Protein AF-A0A5M8PDL3-F1 (afdb_monomer_lite)

Structure (mmCIF, N/CA/C/O backbone):
data_AF-A0A5M8PDL3-F1
#
_entry.id   AF-A0A5M8PDL3-F1
#
loop_
_atom_site.group_PDB
_atom_site.id
_atom_site.type_symbol
_atom_site.label_atom_id
_atom_site.label_alt_id
_atom_site.label_comp_id
_atom_site.label_asym_id
_atom_site.label_entity_id
_atom_site.label_seq_id
_atom_site.pdbx_PDB_ins_code
_atom_site.Cartn_x
_atom_site.Cartn_y
_atom_site.Cartn_z
_atom_site.occupancy
_atom_site.B_iso_or_equiv
_atom_site.auth_seq_id
_atom_site.auth_comp_id
_atom_site.auth_asym_id
_atom_site.auth_atom_id
_atom_site.pdbx_PDB_model_num
ATOM 1 N N . MET A 1 1 ? 11.883 6.873 -32.874 1.00 55.31 1 MET A N 1
ATOM 2 C CA . MET A 1 1 ? 12.935 6.692 -33.902 1.00 55.31 1 MET A CA 1
ATOM 3 C C . MET A 1 1 ? 13.431 5.251 -33.953 1.00 55.31 1 MET A C 1
ATOM 5 O O . MET A 1 1 ? 13.206 4.628 -34.975 1.00 55.31 1 MET A O 1
ATOM 9 N N . ALA A 1 2 ? 13.995 4.681 -32.879 1.00 64.31 2 ALA A N 1
ATOM 10 C CA . ALA A 1 2 ? 14.578 3.326 -32.895 1.00 64.31 2 ALA A CA 1
ATOM 11 C C . ALA A 1 2 ? 13.644 2.185 -33.379 1.00 64.31 2 ALA A C 1
ATOM 13 O O . ALA A 1 2 ? 14.073 1.363 -34.175 1.00 64.31 2 ALA A O 1
ATOM 14 N N . ARG A 1 3 ? 12.354 2.157 -33.001 1.00 65.44 3 ARG A N 1
ATOM 15 C CA . ARG A 1 3 ? 11.393 1.158 -33.535 1.00 65.44 3 ARG A CA 1
ATOM 16 C C . ARG A 1 3 ? 11.019 1.348 -35.020 1.00 65.44 3 ARG A C 1
ATOM 18 O O . ARG A 1 3 ? 10.356 0.495 -35.589 1.00 65.44 3 ARG A O 1
ATOM 25 N N . LYS A 1 4 ? 11.426 2.455 -35.661 1.00 75.12 4 LYS A N 1
ATOM 26 C CA . LYS A 1 4 ? 11.213 2.706 -37.103 1.00 75.12 4 LYS A CA 1
ATOM 27 C C . LYS A 1 4 ? 12.400 2.257 -37.970 1.00 75.12 4 LYS A C 1
ATOM 29 O O . LYS A 1 4 ? 12.340 2.402 -39.185 1.00 75.12 4 LYS A O 1
ATOM 34 N N . THR A 1 5 ? 13.481 1.748 -37.373 1.00 79.75 5 THR A N 1
ATOM 35 C CA . THR A 1 5 ? 14.683 1.299 -38.093 1.00 79.75 5 THR A CA 1
ATOM 36 C C . THR A 1 5 ? 14.789 -0.221 -38.082 1.00 79.75 5 THR A C 1
ATOM 38 O O . THR A 1 5 ? 15.003 -0.809 -37.028 1.00 79.75 5 THR A O 1
ATOM 41 N N . SER A 1 6 ? 14.708 -0.849 -39.256 1.00 84.81 6 SER A N 1
ATOM 42 C CA . SER A 1 6 ? 14.724 -2.312 -39.431 1.00 84.81 6 SER A CA 1
ATOM 43 C C . SER A 1 6 ? 16.052 -2.997 -39.079 1.00 84.81 6 SER A C 1
ATOM 45 O O . SER A 1 6 ? 16.075 -4.201 -38.842 1.00 84.81 6 SER A O 1
ATOM 47 N N . TRP A 1 7 ? 17.161 -2.254 -39.038 1.00 89.44 7 TRP A N 1
ATOM 48 C CA . TRP A 1 7 ? 18.493 -2.796 -38.744 1.00 89.44 7 TRP A CA 1
ATOM 49 C C . TRP A 1 7 ? 18.763 -2.992 -37.244 1.00 89.44 7 TRP A C 1
ATOM 51 O O . TRP A 1 7 ? 19.654 -3.759 -36.877 1.00 89.44 7 TRP A O 1
ATOM 61 N N . ARG A 1 8 ? 18.018 -2.308 -36.364 1.00 83.00 8 ARG A N 1
ATOM 62 C CA . ARG A 1 8 ? 18.202 -2.388 -34.910 1.00 83.00 8 ARG A CA 1
ATOM 63 C C . ARG A 1 8 ? 17.211 -3.387 -34.323 1.00 83.00 8 ARG A C 1
ATOM 65 O O . ARG A 1 8 ? 16.021 -3.101 -34.249 1.00 83.00 8 ARG A O 1
ATOM 72 N N . LYS A 1 9 ? 17.721 -4.535 -33.877 1.00 83.00 9 LYS A N 1
ATOM 73 C CA . LYS A 1 9 ? 16.944 -5.524 -33.117 1.00 83.00 9 LYS A CA 1
ATOM 74 C C . LYS A 1 9 ? 16.519 -4.961 -31.756 1.00 83.00 9 LYS A C 1
ATOM 76 O O . LYS A 1 9 ? 17.141 -4.025 -31.241 1.00 83.00 9 LYS A O 1
ATOM 81 N N . ASP A 1 10 ? 15.485 -5.556 -31.173 1.00 82.19 10 ASP A N 1
ATOM 82 C CA . ASP A 1 10 ? 15.132 -5.303 -29.780 1.00 82.19 10 ASP A CA 1
ATOM 83 C C . ASP A 1 10 ? 16.253 -5.736 -28.826 1.00 82.19 10 ASP A C 1
ATOM 85 O O . ASP A 1 10 ? 17.070 -6.608 -29.127 1.00 82.19 10 ASP A O 1
ATOM 89 N N . ILE A 1 11 ? 16.286 -5.072 -27.675 1.00 85.44 11 ILE A N 1
ATOM 90 C CA . ILE A 1 11 ? 17.223 -5.307 -26.576 1.00 85.44 11 ILE A CA 1
ATOM 91 C C . ILE A 1 11 ? 16.428 -5.642 -25.314 1.00 85.44 11 ILE A C 1
ATOM 93 O O . ILE A 1 11 ? 15.244 -5.315 -25.226 1.00 85.44 11 ILE A O 1
ATOM 97 N N . SER A 1 12 ? 17.079 -6.265 -24.332 1.00 87.75 12 SER A N 1
ATOM 98 C CA . SER A 1 12 ? 16.491 -6.494 -23.010 1.00 87.75 12 SER A CA 1
ATOM 99 C C . SER A 1 12 ? 16.049 -5.185 -22.350 1.00 87.75 12 SER A C 1
ATOM 101 O O . SER A 1 12 ? 16.676 -4.139 -22.543 1.00 87.75 12 SER A O 1
ATOM 103 N N . SER A 1 13 ? 15.011 -5.258 -21.519 1.00 89.38 13 SER A N 1
ATOM 104 C CA . SER A 1 13 ? 14.600 -4.149 -20.663 1.00 89.38 13 SER A CA 1
ATOM 105 C C . SER A 1 13 ? 15.694 -3.778 -19.659 1.00 89.38 13 SER A C 1
ATOM 107 O O . SER A 1 13 ? 16.427 -4.631 -19.154 1.00 89.38 13 SER A O 1
ATOM 109 N N . ILE A 1 14 ? 15.770 -2.492 -19.328 1.00 90.75 14 ILE A N 1
ATOM 110 C CA . ILE A 1 14 ? 16.477 -2.001 -18.150 1.00 90.75 14 ILE A CA 1
ATOM 111 C C . ILE A 1 14 ? 15.585 -2.295 -16.946 1.00 90.75 14 ILE A C 1
ATOM 113 O O . ILE A 1 14 ? 14.454 -1.817 -16.879 1.00 90.75 14 ILE A O 1
ATOM 117 N N . ASN A 1 15 ? 16.096 -3.071 -15.995 1.00 92.00 15 ASN A N 1
ATOM 118 C CA . ASN A 1 15 ? 15.418 -3.348 -14.734 1.00 92.00 15 ASN A CA 1
ATOM 119 C C . ASN A 1 15 ? 16.070 -2.480 -13.653 1.00 92.00 15 ASN A C 1
ATOM 121 O O . ASN A 1 15 ? 17.256 -2.646 -13.368 1.00 92.00 15 ASN A O 1
ATOM 125 N N . TYR A 1 16 ? 15.317 -1.538 -13.087 1.00 92.44 16 TYR A N 1
ATOM 126 C CA . TYR A 1 16 ? 15.784 -0.632 -12.041 1.00 92.44 16 TYR A CA 1
ATOM 127 C C . TYR A 1 16 ? 15.093 -0.983 -10.724 1.00 92.44 16 TYR A C 1
ATOM 129 O O . TYR A 1 16 ? 13.869 -0.907 -10.633 1.00 92.44 16 TYR A O 1
ATOM 137 N N . LEU A 1 17 ? 15.876 -1.366 -9.714 1.00 92.69 17 LEU A N 1
ATOM 138 C CA . LEU A 1 17 ? 15.381 -1.650 -8.369 1.00 92.69 17 LEU A CA 1
ATOM 139 C C . LEU A 1 17 ? 15.591 -0.424 -7.477 1.00 92.69 17 LEU A C 1
ATOM 141 O O . LEU A 1 17 ? 16.709 -0.139 -7.050 1.00 92.69 17 LEU A O 1
ATOM 145 N N . GLU A 1 18 ? 14.508 0.287 -7.188 1.00 91.44 18 GLU A N 1
ATOM 146 C CA . GLU A 1 18 ? 14.476 1.379 -6.223 1.00 91.44 18 GLU A CA 1
ATOM 147 C C . GLU A 1 18 ? 14.248 0.800 -4.820 1.00 91.44 18 GLU A C 1
ATOM 149 O O . GLU A 1 18 ? 13.228 0.171 -4.537 1.00 91.44 18 GLU A O 1
ATOM 154 N N . TH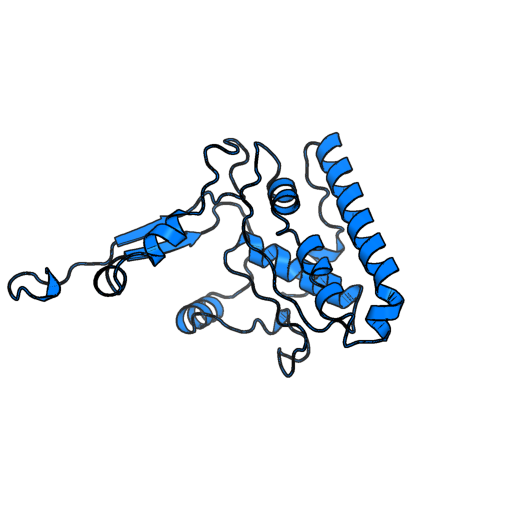R A 1 19 ? 15.225 0.981 -3.935 1.00 89.88 19 THR A N 1
ATOM 155 C CA . THR A 1 19 ? 15.181 0.510 -2.546 1.00 89.88 19 THR A CA 1
ATOM 156 C C . THR A 1 19 ? 15.874 1.507 -1.621 1.00 89.88 19 THR A C 1
ATOM 158 O O . THR A 1 19 ? 16.474 2.473 -2.084 1.00 89.88 19 THR A O 1
ATOM 161 N N . SER A 1 20 ? 15.806 1.296 -0.302 1.00 86.75 20 SER A N 1
ATOM 162 C CA . SER A 1 20 ? 15.965 2.378 0.685 1.00 86.75 20 SER A CA 1
ATOM 163 C C . SER A 1 20 ? 14.957 3.498 0.406 1.00 86.75 20 SER A C 1
ATOM 165 O O . SER A 1 20 ? 15.323 4.647 0.168 1.00 86.75 20 SER A O 1
ATOM 167 N N . THR A 1 21 ? 13.674 3.135 0.379 1.00 86.06 21 THR A N 1
ATOM 168 C CA . THR A 1 21 ? 12.564 4.061 0.120 1.00 86.06 21 THR A CA 1
ATOM 169 C C . THR A 1 21 ? 12.540 5.207 1.139 1.00 86.06 21 THR A C 1
ATOM 171 O O . THR A 1 21 ? 13.185 5.143 2.186 1.00 86.06 21 THR A O 1
ATOM 174 N N . TRP A 1 22 ? 11.797 6.278 0.849 1.00 82.56 22 TRP A N 1
ATOM 175 C CA . TRP A 1 22 ? 11.756 7.505 1.663 1.00 82.56 22 TRP A CA 1
ATOM 176 C C . TRP A 1 22 ? 11.426 7.275 3.156 1.00 82.56 22 TRP A C 1
ATOM 178 O O . TRP A 1 22 ? 11.896 8.011 4.020 1.00 82.56 22 TRP A O 1
ATOM 188 N N . THR A 1 23 ? 10.685 6.215 3.483 1.00 76.25 23 THR A N 1
ATOM 189 C CA . THR A 1 23 ? 10.373 5.783 4.857 1.00 76.25 23 THR A CA 1
ATOM 190 C C . THR A 1 23 ? 11.524 5.063 5.577 1.00 76.25 23 THR A C 1
ATOM 192 O O . THR A 1 23 ? 11.442 4.884 6.789 1.00 76.25 23 THR A O 1
ATOM 195 N N . GLN A 1 24 ? 12.585 4.651 4.872 1.00 79.25 24 GLN A N 1
ATOM 196 C CA . GLN A 1 24 ? 13.680 3.780 5.342 1.00 79.25 24 GLN A CA 1
ATOM 197 C C . GLN A 1 24 ? 15.065 4.446 5.223 1.00 79.25 24 GLN A C 1
ATOM 199 O O . GLN A 1 24 ? 16.040 3.862 4.726 1.00 79.25 24 GLN A O 1
ATOM 204 N N . GLN A 1 25 ? 15.126 5.710 5.647 1.00 81.25 25 GLN A N 1
ATOM 205 C CA . GLN A 1 25 ? 16.309 6.574 5.599 1.00 81.25 25 GLN A CA 1
ATOM 206 C C . GLN A 1 25 ? 16.753 7.003 7.010 1.00 81.25 25 GLN A C 1
ATOM 208 O O . GLN A 1 25 ? 17.102 8.163 7.233 1.00 81.25 25 GLN A O 1
ATOM 213 N N . GLU A 1 26 ? 16.745 6.069 7.972 1.00 72.44 26 GLU A N 1
ATOM 214 C CA . GLU A 1 26 ? 16.942 6.362 9.404 1.00 72.44 26 GLU A CA 1
ATOM 215 C C . GLU A 1 26 ? 18.291 7.035 9.725 1.00 72.44 26 GLU A C 1
ATOM 217 O O . GLU A 1 26 ? 18.383 7.791 10.687 1.00 72.44 26 GLU A O 1
ATOM 222 N N . TYR A 1 27 ? 19.328 6.782 8.919 1.00 79.00 27 TYR A N 1
ATOM 223 C CA . TYR A 1 27 ? 20.677 7.340 9.099 1.00 79.00 27 TYR A CA 1
ATOM 224 C C . TYR A 1 27 ? 20.961 8.588 8.251 1.00 79.00 27 TYR A C 1
ATOM 226 O O . TYR A 1 27 ? 21.922 9.302 8.526 1.00 79.00 27 TYR A O 1
ATOM 234 N N . ASN A 1 28 ? 20.144 8.848 7.226 1.00 80.38 28 ASN A N 1
ATOM 235 C CA . ASN A 1 28 ? 20.448 9.820 6.171 1.00 80.38 28 ASN A CA 1
ATOM 236 C C . ASN A 1 28 ? 19.509 11.038 6.178 1.00 80.38 28 ASN A C 1
ATOM 238 O O . ASN A 1 28 ? 19.897 12.122 5.742 1.00 80.38 28 ASN A O 1
ATOM 242 N N . GLY A 1 29 ? 18.281 10.873 6.680 1.00 76.56 29 GLY A N 1
ATOM 243 C CA . GLY A 1 29 ? 17.295 11.947 6.778 1.00 76.56 29 GLY A CA 1
ATOM 244 C C . GLY A 1 29 ? 16.812 12.489 5.426 1.00 76.56 29 GLY A C 1
ATOM 245 O O . GLY A 1 29 ? 16.834 11.801 4.403 1.00 76.56 29 GLY A O 1
ATOM 246 N N . PHE A 1 30 ? 16.347 13.741 5.444 1.00 79.69 30 PHE A N 1
ATOM 247 C CA . PHE A 1 30 ? 15.566 14.367 4.367 1.00 79.69 30 PHE A CA 1
ATOM 248 C C . PHE A 1 30 ? 16.266 14.418 3.000 1.00 79.69 30 PHE A C 1
ATOM 250 O O . PHE A 1 30 ? 15.622 14.267 1.968 1.00 79.69 30 PHE A O 1
ATOM 257 N N . SER A 1 31 ? 17.595 14.553 2.961 1.00 81.44 31 SER A N 1
ATOM 258 C CA . SER A 1 31 ? 18.357 14.639 1.702 1.00 81.44 31 SER A CA 1
ATOM 259 C C . SER A 1 31 ? 18.263 13.383 0.822 1.00 81.44 31 SER A C 1
ATOM 261 O O . SER A 1 31 ? 18.588 13.445 -0.360 1.00 81.44 31 SER A O 1
ATOM 263 N N . HIS A 1 32 ? 17.818 12.256 1.387 1.00 82.50 32 HIS A N 1
ATOM 264 C CA . HIS A 1 32 ? 17.634 10.978 0.695 1.00 82.50 32 HIS A CA 1
ATOM 265 C C . HIS A 1 32 ? 16.145 10.608 0.520 1.00 82.50 32 HIS A C 1
ATOM 267 O O . HIS A 1 32 ? 15.820 9.465 0.200 1.00 82.50 32 HIS A O 1
ATOM 273 N N . GLN A 1 33 ? 15.226 11.552 0.751 1.00 81.25 33 GLN A N 1
ATOM 274 C CA . GLN A 1 33 ? 13.776 11.334 0.735 1.00 81.25 33 GLN A CA 1
ATOM 275 C C . GLN A 1 33 ? 13.163 12.014 -0.494 1.00 81.25 33 GLN A C 1
ATOM 277 O O . GLN A 1 33 ? 12.723 13.158 -0.448 1.00 81.25 33 GLN A O 1
ATOM 282 N N . ASN A 1 34 ? 13.166 11.307 -1.628 1.00 84.06 34 ASN A N 1
ATOM 283 C CA . ASN A 1 34 ? 12.579 11.804 -2.871 1.00 84.06 34 ASN A CA 1
ATOM 284 C C . ASN A 1 34 ? 12.004 10.661 -3.740 1.00 84.06 34 ASN A C 1
ATOM 286 O O . ASN A 1 34 ? 12.735 10.096 -4.551 1.00 84.06 34 ASN A O 1
ATOM 290 N N . PRO A 1 35 ? 10.702 10.336 -3.623 1.00 82.75 35 PRO A N 1
ATOM 291 C CA . PRO A 1 35 ? 10.046 9.306 -4.435 1.00 82.75 35 PRO A CA 1
ATOM 292 C C . PRO A 1 35 ? 9.628 9.783 -5.845 1.00 82.75 35 PRO A C 1
ATOM 294 O O . PRO A 1 35 ? 8.927 9.065 -6.560 1.00 82.75 35 PRO A O 1
ATOM 297 N N . SER A 1 36 ? 10.023 10.990 -6.282 1.00 85.81 36 SER A N 1
ATOM 298 C CA . SER A 1 36 ? 9.588 11.558 -7.574 1.00 85.81 36 SER A CA 1
ATOM 299 C C . SER A 1 36 ? 10.097 10.805 -8.811 1.00 85.81 36 SER A C 1
ATOM 301 O O . SER A 1 36 ? 9.589 11.041 -9.909 1.00 85.81 36 SER A O 1
ATOM 303 N N . PHE A 1 37 ? 11.040 9.865 -8.664 1.00 87.75 37 PHE A N 1
ATOM 304 C CA . PHE A 1 37 ? 11.520 9.042 -9.778 1.00 87.75 37 PHE A CA 1
ATOM 305 C C . PHE A 1 37 ? 10.394 8.226 -10.431 1.00 87.75 37 PHE A C 1
ATOM 307 O O . PHE A 1 37 ? 10.346 8.125 -11.658 1.00 87.75 37 PHE A O 1
ATOM 314 N N . ILE A 1 38 ? 9.412 7.770 -9.644 1.00 86.94 38 ILE A N 1
ATOM 315 C CA . ILE A 1 38 ? 8.178 7.150 -10.150 1.00 86.94 38 ILE A CA 1
ATOM 316 C C . ILE A 1 38 ? 7.460 8.105 -11.119 1.00 86.94 38 ILE A C 1
ATOM 318 O O . ILE A 1 38 ? 7.115 7.723 -12.235 1.00 86.94 38 ILE A O 1
ATOM 322 N N . GLY A 1 39 ? 7.296 9.375 -10.734 1.00 86.19 39 GLY A N 1
ATOM 323 C CA . GLY A 1 39 ? 6.703 10.412 -11.582 1.00 86.19 39 GLY A CA 1
ATOM 324 C C . GLY A 1 39 ? 7.528 10.705 -12.839 1.00 86.19 39 GLY A C 1
ATOM 325 O O . GLY A 1 39 ? 6.964 10.906 -13.914 1.00 86.19 39 GLY A O 1
ATOM 326 N N . ALA A 1 40 ? 8.859 10.679 -12.749 1.00 88.06 40 ALA A N 1
ATOM 327 C CA . ALA A 1 40 ? 9.733 10.833 -13.912 1.00 88.06 40 ALA A CA 1
ATOM 328 C C . ALA A 1 40 ? 9.575 9.672 -14.914 1.00 88.06 40 ALA A C 1
ATOM 330 O O . ALA A 1 40 ? 9.500 9.916 -16.118 1.00 88.06 40 ALA A O 1
ATOM 331 N N . VAL A 1 41 ? 9.458 8.429 -14.428 1.00 88.00 41 VAL A N 1
ATOM 332 C CA . VAL A 1 41 ? 9.212 7.239 -15.262 1.00 88.00 41 VAL A CA 1
ATOM 333 C C . VAL A 1 41 ? 7.811 7.264 -15.883 1.00 88.00 41 VAL A C 1
ATOM 335 O O . VAL A 1 41 ? 7.677 6.991 -17.074 1.00 88.00 41 VAL A O 1
ATOM 338 N N . LEU A 1 42 ? 6.779 7.660 -15.130 1.00 85.69 42 LEU A N 1
ATOM 339 C CA . LEU A 1 42 ? 5.405 7.804 -15.637 1.00 85.69 42 LEU A CA 1
ATOM 340 C C . LEU A 1 42 ? 5.268 8.875 -16.735 1.00 85.69 42 LEU A C 1
ATOM 342 O O . LEU A 1 42 ? 4.419 8.745 -17.612 1.00 85.69 42 LEU A O 1
ATOM 346 N N . ASN A 1 43 ? 6.116 9.908 -16.720 1.00 87.12 43 ASN A N 1
ATOM 347 C CA . ASN A 1 43 ? 6.150 10.957 -17.746 1.00 87.12 43 ASN A CA 1
ATOM 348 C C . ASN A 1 43 ? 6.922 10.564 -19.024 1.00 87.12 43 ASN A C 1
ATOM 350 O O . ASN A 1 43 ? 6.979 11.344 -19.981 1.00 87.12 43 ASN A O 1
ATOM 354 N N . LEU A 1 44 ? 7.527 9.372 -19.082 1.00 85.88 44 LEU A N 1
ATOM 355 C CA . LEU A 1 44 ? 8.154 8.875 -20.306 1.00 85.88 44 LEU A CA 1
ATOM 356 C C . LEU A 1 44 ? 7.098 8.567 -21.375 1.00 85.88 44 LEU A C 1
ATOM 358 O O . LEU A 1 44 ? 5.990 8.116 -21.093 1.00 85.88 44 LEU A O 1
ATOM 362 N N . LYS A 1 45 ? 7.459 8.759 -22.650 1.00 80.06 45 LYS A N 1
ATOM 363 C CA . LYS A 1 45 ? 6.566 8.417 -23.768 1.00 80.06 45 LYS A CA 1
ATOM 364 C C . LYS A 1 45 ? 6.217 6.920 -23.724 1.00 80.06 45 LYS A C 1
ATOM 366 O O . LYS A 1 45 ? 7.147 6.125 -23.559 1.00 80.06 45 LYS A O 1
ATOM 371 N N . PRO A 1 46 ? 4.955 6.513 -23.977 1.00 73.75 46 PRO A N 1
ATOM 372 C CA . PRO A 1 46 ? 4.549 5.104 -23.949 1.00 73.75 46 PRO A CA 1
ATOM 373 C C . PRO A 1 46 ? 5.442 4.192 -24.804 1.00 73.75 46 PRO A C 1
ATOM 375 O O . PRO A 1 46 ? 5.888 3.154 -24.332 1.00 73.75 46 PRO A O 1
ATOM 378 N N . ASP A 1 47 ? 5.834 4.638 -26.004 1.00 70.94 47 ASP A N 1
ATOM 379 C CA . ASP A 1 47 ? 6.764 3.930 -26.906 1.00 70.94 47 ASP A CA 1
ATOM 380 C C . ASP A 1 47 ? 8.163 3.644 -26.318 1.00 70.94 47 ASP A C 1
ATOM 382 O O . ASP A 1 47 ? 8.922 2.852 -26.879 1.00 70.94 47 ASP A O 1
ATOM 386 N N . THR A 1 48 ? 8.550 4.359 -25.258 1.00 66.19 48 THR A N 1
ATOM 387 C CA . THR A 1 48 ? 9.849 4.253 -24.570 1.00 66.19 48 THR A CA 1
ATOM 388 C C . THR A 1 48 ? 9.721 3.556 -23.218 1.00 66.19 48 THR A C 1
ATOM 390 O O . THR A 1 48 ? 10.601 2.776 -22.873 1.00 66.19 48 THR A O 1
ATOM 393 N N . ALA A 1 49 ? 8.638 3.799 -22.475 1.00 61.25 49 ALA A N 1
ATOM 394 C CA . ALA A 1 49 ? 8.366 3.108 -21.217 1.00 61.25 49 ALA A CA 1
ATOM 395 C C . ALA A 1 49 ? 7.973 1.639 -21.456 1.00 61.25 49 ALA A C 1
ATOM 397 O O . ALA A 1 49 ? 8.598 0.727 -20.912 1.00 61.25 49 ALA A O 1
ATOM 398 N N . CYS A 1 50 ? 6.989 1.391 -22.330 1.00 55.19 50 CYS A N 1
ATOM 399 C CA . CYS A 1 50 ? 6.479 0.050 -22.594 1.00 55.19 50 CYS A CA 1
ATOM 400 C C . CYS A 1 50 ? 7.545 -0.839 -23.256 1.00 55.19 50 CYS A C 1
ATOM 402 O O . CYS A 1 50 ? 7.928 -0.644 -24.418 1.00 55.19 50 CYS A O 1
ATOM 404 N N . ASN A 1 51 ? 7.938 -1.875 -22.511 1.00 61.16 51 ASN A N 1
ATOM 405 C CA . ASN A 1 51 ? 8.858 -2.961 -22.864 1.00 61.16 51 ASN A CA 1
ATOM 406 C C . ASN A 1 51 ? 10.363 -2.637 -22.774 1.00 61.16 51 ASN A C 1
ATOM 408 O O . ASN A 1 51 ? 11.162 -3.489 -23.154 1.00 61.16 51 ASN A O 1
ATOM 412 N N . TYR A 1 52 ? 10.778 -1.465 -22.268 1.00 76.44 52 TYR A N 1
ATOM 413 C CA . TYR A 1 52 ? 12.214 -1.154 -22.118 1.00 76.44 52 TYR A CA 1
ATOM 414 C C . TYR A 1 52 ? 12.657 -0.693 -20.726 1.00 76.44 52 TYR A C 1
ATOM 416 O O . TYR A 1 52 ? 13.853 -0.779 -20.455 1.00 76.44 52 TYR A O 1
ATOM 424 N N . ILE A 1 53 ? 11.764 -0.230 -19.843 1.00 87.56 53 ILE A N 1
ATOM 425 C CA . ILE A 1 53 ? 12.129 0.183 -18.477 1.00 87.56 53 ILE A CA 1
ATOM 426 C C . ILE A 1 53 ? 11.143 -0.428 -17.483 1.00 87.56 53 ILE A C 1
ATOM 428 O O . ILE A 1 53 ? 9.967 -0.080 -17.479 1.00 87.56 53 ILE A O 1
ATOM 432 N N . ASN A 1 54 ? 11.651 -1.302 -16.615 1.00 89.81 54 ASN A N 1
ATOM 433 C CA . ASN A 1 54 ? 10.914 -1.876 -15.496 1.00 89.81 54 ASN A CA 1
ATOM 434 C C . ASN A 1 54 ? 11.420 -1.226 -14.203 1.00 89.81 54 ASN A C 1
ATOM 436 O O . ASN A 1 54 ? 12.523 -1.536 -13.750 1.00 89.81 54 ASN A O 1
ATOM 440 N N . LEU A 1 55 ? 10.628 -0.322 -13.621 1.00 91.06 55 LEU A N 1
ATOM 441 C CA . LEU A 1 55 ? 10.879 0.222 -12.286 1.00 91.06 55 LEU A CA 1
ATOM 442 C C . LEU A 1 55 ? 10.227 -0.691 -11.242 1.00 91.06 55 LEU A C 1
ATOM 444 O O . LEU A 1 55 ? 9.010 -0.856 -11.231 1.00 91.06 55 LEU A O 1
ATOM 448 N N . MET A 1 56 ? 11.039 -1.272 -10.365 1.00 92.12 56 MET A N 1
ATOM 449 C CA . MET A 1 56 ? 10.599 -2.079 -9.230 1.00 92.12 56 MET A CA 1
ATOM 450 C C . MET A 1 56 ? 10.916 -1.314 -7.947 1.00 92.12 56 MET A C 1
ATOM 452 O O . MET A 1 56 ? 12.077 -1.008 -7.700 1.00 92.12 56 MET A O 1
ATOM 456 N N . VAL A 1 57 ? 9.907 -1.010 -7.130 1.00 90.81 57 VAL A N 1
ATOM 457 C CA . VAL A 1 57 ? 10.093 -0.344 -5.830 1.00 90.81 57 VAL A CA 1
ATOM 458 C C . VAL A 1 57 ? 9.976 -1.394 -4.728 1.00 90.81 57 VAL A C 1
ATOM 460 O O . VAL A 1 57 ? 8.929 -2.025 -4.589 1.00 90.81 57 VAL A O 1
ATOM 463 N N . GLY A 1 58 ? 11.046 -1.604 -3.960 1.00 88.62 58 GLY A N 1
ATOM 464 C CA . GLY A 1 58 ? 11.145 -2.690 -2.983 1.00 88.62 58 GLY A CA 1
ATOM 465 C C . GLY A 1 58 ? 11.748 -2.262 -1.646 1.00 88.62 58 GLY A C 1
ATOM 466 O O . GLY A 1 58 ? 12.728 -1.518 -1.588 1.00 88.62 58 GLY A O 1
ATOM 467 N N . SER A 1 59 ? 11.187 -2.778 -0.554 1.00 86.88 59 SER A N 1
ATOM 468 C CA . SER A 1 59 ? 11.744 -2.612 0.792 1.00 86.88 59 SER A CA 1
ATOM 469 C C . SER A 1 59 ? 13.071 -3.364 0.950 1.00 86.88 59 SER A C 1
ATOM 471 O O . SER A 1 59 ? 13.234 -4.452 0.398 1.00 86.88 59 SER A O 1
ATOM 473 N N . LYS A 1 60 ? 13.996 -2.818 1.753 1.00 86.00 60 LYS A N 1
ATOM 474 C CA . LYS A 1 60 ? 15.197 -3.541 2.227 1.00 86.00 60 LYS A CA 1
ATOM 475 C C . LYS A 1 60 ? 15.071 -4.033 3.670 1.00 86.00 60 LYS A C 1
ATOM 477 O O . LYS A 1 60 ? 15.810 -4.927 4.074 1.00 86.00 60 LYS A O 1
ATOM 482 N N . GLN A 1 61 ? 14.210 -3.399 4.469 1.00 78.81 61 GLN A N 1
ATOM 483 C CA . GLN A 1 61 ? 14.093 -3.700 5.894 1.00 78.81 61 GLN A CA 1
ATOM 484 C C . GLN A 1 61 ? 13.279 -4.990 6.101 1.00 78.81 61 GLN A C 1
ATOM 486 O O . GLN A 1 61 ? 12.326 -5.224 5.351 1.00 78.81 61 GLN A O 1
ATOM 491 N N . PRO A 1 62 ? 13.590 -5.804 7.131 1.00 79.94 62 PRO A N 1
ATOM 492 C CA . PRO A 1 62 ? 12.793 -6.976 7.480 1.00 79.94 62 PRO A CA 1
ATOM 493 C C . PRO A 1 62 ? 11.321 -6.614 7.710 1.00 79.94 62 PRO A C 1
ATOM 495 O O . PRO A 1 62 ? 10.992 -5.764 8.537 1.00 79.94 62 PRO A O 1
ATOM 498 N N . GLN A 1 63 ? 10.439 -7.279 6.970 1.00 76.38 63 GLN A N 1
ATOM 499 C CA . GLN A 1 63 ? 9.002 -7.023 6.921 1.00 76.38 63 GLN A CA 1
ATOM 500 C C . GLN A 1 63 ? 8.247 -8.358 6.849 1.00 76.38 63 GLN A C 1
ATOM 502 O O . GLN A 1 63 ? 8.784 -9.353 6.361 1.00 76.38 63 GLN A O 1
ATOM 507 N N . SER A 1 64 ? 7.007 -8.399 7.347 1.00 80.69 64 SER A N 1
ATOM 508 C CA . SER A 1 64 ? 6.135 -9.572 7.192 1.00 80.69 64 SER A CA 1
ATOM 509 C C . SER A 1 64 ? 5.839 -9.860 5.718 1.00 80.69 64 SER A C 1
ATOM 511 O O . SER A 1 64 ? 5.585 -8.952 4.930 1.00 80.69 64 SER A O 1
ATOM 513 N N . VAL A 1 65 ? 5.798 -11.136 5.355 1.00 85.81 65 VAL A N 1
ATOM 514 C CA . VAL A 1 65 ? 5.327 -11.571 4.037 1.00 85.81 65 VAL A CA 1
ATOM 515 C C . VAL A 1 65 ? 3.846 -11.921 4.158 1.00 85.81 65 VAL A C 1
ATOM 517 O O . VAL A 1 65 ? 3.464 -12.671 5.053 1.00 85.81 65 VAL A O 1
ATOM 520 N N . PHE A 1 66 ? 3.017 -11.335 3.293 1.00 84.62 66 PHE A N 1
ATOM 521 C CA . PHE A 1 66 ? 1.554 -11.448 3.352 1.00 84.62 66 PHE A CA 1
ATOM 522 C C . PHE A 1 66 ? 0.944 -12.398 2.320 1.00 84.62 66 PHE A C 1
ATOM 524 O O . PHE A 1 66 ? -0.181 -12.844 2.511 1.00 84.62 66 PHE A O 1
ATOM 531 N N . LEU A 1 67 ? 1.664 -12.668 1.231 1.00 86.56 67 LEU A N 1
ATOM 532 C CA . LEU A 1 67 ? 1.237 -13.537 0.139 1.00 86.56 67 LEU A CA 1
ATOM 533 C C . LEU A 1 67 ? 2.242 -14.678 -0.014 1.00 86.56 67 LEU A C 1
ATOM 535 O O . LEU A 1 67 ? 3.450 -14.470 0.128 1.00 86.56 67 LEU A O 1
ATOM 539 N N . THR A 1 68 ? 1.756 -15.865 -0.358 1.00 92.19 68 THR A N 1
ATOM 540 C CA . THR A 1 68 ? 2.602 -16.937 -0.897 1.00 92.19 68 THR A CA 1
ATOM 541 C C . THR A 1 68 ? 3.190 -16.540 -2.258 1.00 92.19 68 THR A C 1
ATOM 543 O O . THR A 1 68 ? 2.749 -15.578 -2.888 1.00 92.19 68 THR A O 1
ATOM 546 N N . ALA A 1 69 ? 4.187 -17.285 -2.747 1.00 94.00 69 ALA A N 1
ATOM 547 C CA . ALA A 1 69 ? 4.786 -17.018 -4.058 1.00 94.00 69 ALA A CA 1
ATOM 548 C C . ALA A 1 69 ? 3.761 -17.106 -5.211 1.00 94.00 69 ALA A C 1
ATOM 550 O O . ALA A 1 69 ? 3.804 -16.291 -6.128 1.00 94.00 69 ALA A O 1
ATOM 551 N N . GLU A 1 70 ? 2.815 -18.046 -5.133 1.00 95.12 70 GLU A N 1
ATOM 552 C CA . GLU A 1 70 ? 1.756 -18.256 -6.134 1.00 95.12 70 GLU A CA 1
ATOM 553 C C . GLU A 1 70 ? 0.711 -17.128 -6.114 1.00 95.12 70 GLU A C 1
ATOM 555 O O . GLU A 1 70 ? 0.286 -16.635 -7.163 1.00 95.12 70 GLU A O 1
ATOM 560 N N . GLU A 1 71 ? 0.329 -16.656 -4.923 1.00 91.81 71 GLU A N 1
ATOM 561 C CA . GLU A 1 71 ? -0.554 -15.495 -4.768 1.00 91.81 71 GLU A CA 1
ATOM 562 C C . GLU A 1 71 ? 0.125 -14.194 -5.211 1.00 91.81 71 GLU A C 1
ATOM 564 O O . GLU A 1 71 ? -0.529 -13.334 -5.801 1.00 91.81 71 GLU A O 1
ATOM 569 N N . ALA A 1 72 ? 1.429 -14.047 -4.955 1.00 91.12 72 ALA A N 1
ATOM 570 C CA . ALA A 1 72 ? 2.213 -12.894 -5.385 1.00 91.12 72 ALA A CA 1
ATOM 571 C C . ALA A 1 72 ? 2.364 -12.843 -6.914 1.00 91.12 72 ALA A C 1
ATOM 573 O O . ALA A 1 72 ? 2.160 -11.782 -7.498 1.00 91.12 72 ALA A O 1
ATOM 574 N N . ASP A 1 73 ? 2.646 -13.973 -7.571 1.00 94.69 73 ASP A N 1
ATOM 575 C CA . ASP A 1 73 ? 2.649 -14.076 -9.037 1.00 94.69 73 ASP A CA 1
ATOM 576 C C . ASP A 1 73 ? 1.266 -13.727 -9.616 1.00 94.69 73 ASP A C 1
ATOM 578 O O . ASP A 1 73 ? 1.142 -12.828 -10.449 1.00 94.69 73 ASP A O 1
ATOM 582 N N . SER A 1 74 ? 0.201 -14.323 -9.070 1.00 92.94 74 SER A N 1
ATOM 583 C CA . SER A 1 74 ? -1.186 -14.027 -9.462 1.00 92.94 74 SER A CA 1
ATOM 584 C C . SER A 1 74 ? -1.554 -12.543 -9.292 1.00 92.94 74 SER A C 1
ATOM 586 O O . SER A 1 74 ? -2.222 -11.960 -10.147 1.00 92.94 74 SER A O 1
ATOM 588 N N . HIS A 1 75 ? -1.112 -11.905 -8.203 1.00 90.81 75 HIS A N 1
ATOM 589 C CA . HIS A 1 75 ? -1.329 -10.479 -7.940 1.00 90.81 75 HIS A CA 1
ATOM 590 C C . HIS A 1 75 ? -0.549 -9.591 -8.921 1.00 90.81 75 HIS A C 1
ATOM 592 O O . HIS A 1 75 ? -1.113 -8.640 -9.462 1.00 90.81 75 HIS A O 1
ATOM 598 N N . CYS A 1 76 ? 0.714 -9.924 -9.203 1.00 91.12 76 CYS A N 1
ATOM 599 C CA . CYS A 1 76 ? 1.549 -9.219 -10.176 1.00 91.12 76 CYS A CA 1
ATOM 600 C C . CYS A 1 76 ? 0.985 -9.314 -11.602 1.00 91.12 76 CYS A C 1
ATOM 602 O O . CYS A 1 76 ? 0.952 -8.307 -12.306 1.00 91.12 76 CYS A O 1
ATOM 604 N N . GLN A 1 77 ? 0.493 -10.486 -12.017 1.00 92.88 77 GLN A N 1
ATOM 605 C CA . GLN A 1 77 ? -0.148 -10.677 -13.326 1.00 92.88 77 GLN A CA 1
ATOM 606 C C . GLN A 1 77 ? -1.460 -9.891 -13.459 1.00 92.88 77 GLN A C 1
ATOM 608 O O . GLN A 1 77 ? -1.750 -9.353 -14.527 1.00 92.88 77 GLN A O 1
ATOM 613 N N . ALA A 1 78 ? -2.242 -9.786 -12.379 1.00 91.94 78 ALA A N 1
ATOM 614 C CA . ALA A 1 78 ? -3.468 -8.989 -12.349 1.00 91.94 78 ALA A CA 1
ATOM 615 C C . ALA A 1 78 ? -3.216 -7.468 -12.252 1.00 91.94 78 ALA A C 1
ATOM 617 O O . ALA A 1 78 ? -4.122 -6.677 -12.511 1.00 91.94 78 ALA A O 1
ATOM 618 N N . GLY A 1 79 ? -2.019 -7.043 -11.832 1.00 89.38 79 GLY A N 1
ATOM 619 C CA . GLY A 1 79 ? -1.653 -5.646 -11.556 1.00 89.38 79 GLY A CA 1
ATOM 620 C C . GLY A 1 79 ? -2.255 -5.074 -10.262 1.00 89.38 79 GLY A C 1
ATOM 621 O O . GLY A 1 79 ? -1.640 -4.225 -9.622 1.00 89.38 79 GLY A O 1
ATOM 622 N N . ALA A 1 80 ? -3.430 -5.557 -9.851 1.00 87.56 80 ALA A N 1
ATOM 623 C CA . ALA A 1 80 ? -4.021 -5.370 -8.530 1.00 87.56 80 ALA A CA 1
ATOM 624 C C . ALA A 1 80 ? -4.986 -6.530 -8.219 1.00 87.56 80 ALA A C 1
ATOM 626 O O . ALA A 1 80 ? -5.618 -7.081 -9.119 1.00 87.56 80 ALA A O 1
ATOM 627 N N . SER A 1 81 ? -5.155 -6.893 -6.943 1.00 86.75 81 SER A N 1
ATOM 628 C CA . SER A 1 81 ? -6.147 -7.898 -6.529 1.00 86.75 81 SER A CA 1
ATOM 629 C C . SER A 1 81 ? -6.700 -7.636 -5.125 1.00 86.75 81 SER A C 1
ATOM 631 O O . SER A 1 81 ? -6.088 -6.936 -4.319 1.00 86.75 81 SER A O 1
ATOM 633 N N . VAL A 1 82 ? -7.874 -8.204 -4.830 1.00 85.12 82 VAL A N 1
ATOM 634 C CA . VAL A 1 82 ? -8.535 -8.094 -3.521 1.00 85.12 82 VAL A CA 1
ATOM 635 C C . VAL A 1 82 ? -7.971 -9.136 -2.555 1.00 85.12 82 VAL A C 1
ATOM 637 O O . VAL A 1 82 ? -8.094 -10.341 -2.778 1.00 85.12 82 VAL A O 1
ATOM 640 N N . TRP A 1 83 ? -7.386 -8.675 -1.451 1.00 84.25 83 TRP A N 1
ATOM 641 C CA . TRP A 1 83 ? -6.788 -9.533 -0.427 1.00 84.25 83 TRP A CA 1
ATOM 642 C C . TRP A 1 83 ? -7.852 -10.049 0.553 1.00 84.25 83 TRP A C 1
ATOM 644 O O . TRP A 1 83 ? -8.109 -9.459 1.603 1.00 84.25 83 TRP A O 1
ATOM 654 N N . LYS A 1 84 ? -8.470 -11.185 0.210 1.00 78.00 84 LYS A N 1
ATOM 655 C CA . LYS A 1 84 ? -9.618 -11.764 0.938 1.00 78.00 84 LYS A CA 1
ATOM 656 C C . LYS A 1 84 ? -9.391 -11.936 2.444 1.00 78.00 84 LYS A C 1
ATOM 658 O O . LYS A 1 84 ? -10.329 -11.744 3.210 1.00 78.00 84 LYS A O 1
ATOM 663 N N . PHE A 1 85 ? -8.168 -12.258 2.871 1.00 76.31 85 PHE A N 1
ATOM 664 C CA . PHE A 1 85 ? -7.839 -12.509 4.280 1.00 76.31 85 PHE A CA 1
ATOM 665 C C . PHE A 1 85 ? -7.904 -11.254 5.176 1.00 76.31 85 PHE A C 1
ATOM 667 O O . PHE A 1 85 ? -8.123 -11.383 6.379 1.00 76.31 85 PHE A O 1
ATOM 674 N N . VAL A 1 86 ? -7.770 -10.042 4.612 1.00 74.88 86 VAL A N 1
ATOM 675 C CA . VAL A 1 86 ? -7.978 -8.770 5.342 1.00 74.88 86 VAL A CA 1
ATOM 676 C C . VAL A 1 86 ? -9.356 -8.152 5.106 1.00 74.88 86 VAL A C 1
ATOM 678 O O . VAL A 1 86 ? -9.803 -7.327 5.908 1.00 74.88 86 VAL A O 1
ATOM 681 N N . SER A 1 87 ? -10.059 -8.561 4.048 1.00 73.19 87 SER A N 1
ATOM 682 C CA . SER A 1 87 ? -11.412 -8.095 3.728 1.00 73.19 87 SER A CA 1
ATOM 683 C C . SER A 1 87 ? -12.475 -8.636 4.695 1.00 73.19 87 SER A C 1
ATOM 685 O O . SER A 1 87 ? -12.309 -9.676 5.340 1.00 73.19 87 SER A O 1
ATOM 687 N N . THR A 1 88 ? -13.595 -7.926 4.816 1.00 72.94 88 THR A N 1
ATOM 688 C CA . THR A 1 88 ? -14.871 -8.501 5.274 1.00 72.94 88 THR A CA 1
ATOM 689 C C . THR A 1 88 ? -15.592 -9.122 4.077 1.00 72.94 88 THR A C 1
ATOM 691 O O . THR A 1 88 ? -15.310 -8.749 2.940 1.00 72.94 88 THR A O 1
ATOM 694 N N . ASP A 1 89 ? -16.454 -10.114 4.312 1.00 71.75 89 ASP A N 1
ATOM 695 C CA . ASP A 1 89 ? -17.338 -10.716 3.293 1.00 71.75 89 ASP A CA 1
ATOM 696 C C . ASP A 1 89 ? -16.634 -11.145 1.989 1.00 71.75 89 ASP A C 1
ATOM 698 O O . ASP A 1 89 ? -17.172 -11.046 0.888 1.00 71.75 89 ASP A O 1
ATOM 702 N N . ASN A 1 90 ? -15.387 -11.621 2.110 1.00 66.19 90 ASN A N 1
ATOM 703 C CA . ASN A 1 90 ? -14.485 -11.966 1.000 1.00 66.19 90 ASN A CA 1
ATOM 704 C C . ASN A 1 90 ? -14.222 -10.824 -0.009 1.00 66.19 90 ASN A C 1
ATOM 706 O O . ASN A 1 90 ? -13.785 -11.084 -1.130 1.00 66.19 90 ASN A O 1
ATOM 710 N N . GLY A 1 91 ? -14.467 -9.572 0.387 1.00 66.75 91 GLY A N 1
ATOM 711 C CA . GLY A 1 91 ? -14.357 -8.384 -0.458 1.00 66.75 91 GLY A CA 1
ATOM 712 C C . GLY A 1 91 ? -15.572 -8.133 -1.355 1.00 66.75 91 GLY A C 1
ATOM 713 O O . GLY A 1 91 ? -15.459 -7.374 -2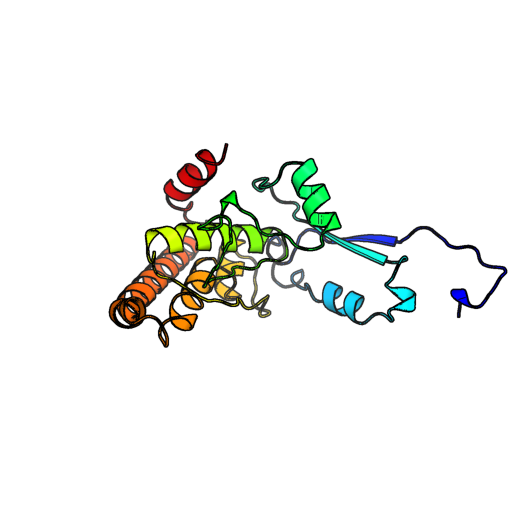.315 1.00 66.75 91 GLY A O 1
ATOM 714 N N . LEU A 1 92 ? -16.713 -8.773 -1.078 1.00 69.19 92 LEU A N 1
ATOM 715 C CA . LEU A 1 92 ? -17.971 -8.566 -1.798 1.00 69.19 92 LEU A CA 1
ATOM 716 C C . LEU A 1 92 ? -18.786 -7.432 -1.170 1.00 69.19 92 LEU A C 1
ATOM 718 O O . LEU A 1 92 ? -18.816 -7.289 0.047 1.00 69.19 92 LEU A O 1
ATOM 722 N N . ASN A 1 93 ? -19.446 -6.637 -2.020 1.00 71.38 93 ASN A N 1
ATOM 723 C CA . ASN A 1 93 ? -20.208 -5.437 -1.646 1.00 71.38 93 ASN A CA 1
ATOM 724 C C . ASN A 1 93 ? -19.522 -4.549 -0.580 1.00 71.38 93 ASN A C 1
ATOM 726 O O . ASN A 1 93 ? -20.185 -4.134 0.367 1.00 71.38 93 ASN A O 1
ATOM 730 N N . PRO A 1 94 ? -18.210 -4.258 -0.693 1.00 72.50 94 PRO A N 1
ATOM 731 C CA . PRO A 1 94 ? -17.510 -3.533 0.346 1.00 72.50 94 PRO A CA 1
ATOM 732 C C . PRO A 1 94 ? -17.869 -2.054 0.260 1.00 72.50 94 PRO A C 1
ATOM 734 O O . PRO A 1 94 ? -17.574 -1.388 -0.734 1.00 72.50 94 PRO A O 1
ATOM 737 N N . ASP A 1 95 ? -18.429 -1.496 1.322 1.00 67.00 95 ASP A N 1
ATOM 738 C CA . ASP A 1 95 ? -18.574 -0.053 1.373 1.00 67.00 95 ASP A CA 1
ATOM 739 C C . ASP A 1 95 ? -17.195 0.644 1.557 1.00 67.00 95 ASP A C 1
ATOM 741 O O . ASP A 1 95 ? -16.939 1.680 0.941 1.00 67.00 95 ASP A O 1
ATOM 745 N N . VAL A 1 96 ? -16.260 0.076 2.353 1.00 72.94 96 VAL A N 1
ATOM 746 C CA . VAL A 1 96 ? -14.825 0.463 2.321 1.00 72.94 96 VAL A CA 1
ATOM 747 C C . VAL A 1 96 ? -14.046 -0.417 1.366 1.00 72.94 96 VAL A C 1
ATOM 749 O O . VAL A 1 96 ? -13.807 -1.589 1.644 1.00 72.94 96 VAL A O 1
ATOM 752 N N . VAL A 1 97 ? -13.469 0.219 0.349 1.00 76.81 97 VAL A N 1
ATOM 753 C CA . VAL A 1 97 ? -12.258 -0.283 -0.298 1.00 76.81 97 VAL A CA 1
ATOM 754 C C . VAL A 1 97 ? -11.054 0.441 0.303 1.00 76.81 97 VAL A C 1
ATOM 756 O O . VAL A 1 97 ? -10.946 1.661 0.211 1.00 76.81 97 VAL A O 1
ATOM 759 N N . LEU A 1 98 ? -10.160 -0.318 0.931 1.00 79.31 98 LEU A N 1
ATOM 760 C CA . LEU A 1 98 ? -8.829 0.131 1.329 1.00 79.31 98 LEU A CA 1
ATOM 761 C C . LEU A 1 98 ? -7.843 -0.244 0.217 1.00 79.31 98 LEU A C 1
ATOM 763 O O . LEU A 1 98 ? -7.843 -1.388 -0.233 1.00 79.31 98 LEU A O 1
ATOM 767 N N . VAL A 1 99 ? -7.010 0.704 -0.215 1.00 84.75 99 VAL A N 1
ATOM 768 C CA . VAL A 1 99 ? -6.011 0.498 -1.276 1.00 84.75 99 VAL A CA 1
ATOM 769 C C . VAL A 1 99 ? -4.656 1.002 -0.796 1.00 84.75 99 VAL A C 1
ATOM 771 O O . VAL A 1 99 ? -4.563 2.085 -0.222 1.00 84.75 99 VAL A O 1
ATOM 774 N N . SER A 1 100 ? -3.608 0.228 -1.059 1.00 85.44 100 SER A N 1
ATOM 775 C CA . SER A 1 100 ? -2.213 0.588 -0.813 1.00 85.44 100 SER A CA 1
ATOM 776 C C . SER A 1 100 ? -1.346 0.194 -2.001 1.00 85.44 100 SER A C 1
ATOM 778 O O . SER A 1 100 ? -1.616 -0.793 -2.681 1.00 85.44 100 SER A O 1
ATOM 780 N N . ILE A 1 101 ? -0.281 0.960 -2.228 1.00 86.81 101 ILE A N 1
ATOM 781 C CA . ILE A 1 101 ? 0.778 0.649 -3.190 1.00 86.81 101 ILE A CA 1
ATOM 782 C C . ILE A 1 101 ? 2.110 0.896 -2.475 1.00 86.81 101 ILE A C 1
ATOM 784 O O . ILE A 1 101 ? 2.247 1.873 -1.737 1.00 86.81 101 ILE A O 1
ATOM 788 N N . GLY A 1 102 ? 3.077 -0.000 -2.668 1.00 87.25 102 GLY A N 1
ATOM 789 C CA . GLY A 1 102 ? 4.338 -0.005 -1.925 1.00 87.25 102 GLY A CA 1
ATOM 790 C C . GLY A 1 102 ? 4.243 -0.774 -0.604 1.00 87.25 102 GLY A C 1
ATOM 791 O O . GLY A 1 102 ? 3.178 -0.879 0.016 1.00 87.25 102 GLY A O 1
ATOM 792 N N . ALA A 1 103 ? 5.370 -1.349 -0.183 1.00 83.75 103 ALA A N 1
ATOM 793 C CA . ALA A 1 103 ? 5.410 -2.287 0.932 1.00 83.75 103 ALA A CA 1
ATOM 794 C C . ALA A 1 103 ? 4.994 -1.619 2.251 1.00 83.75 103 ALA A C 1
ATOM 796 O O . ALA A 1 103 ? 4.049 -2.061 2.901 1.00 83.75 103 ALA A O 1
ATOM 797 N N . GLU A 1 104 ? 5.621 -0.495 2.607 1.00 82.94 104 GLU A N 1
ATOM 798 C CA . GLU A 1 104 ? 5.430 0.162 3.905 1.00 82.94 104 GLU A CA 1
ATOM 799 C C . GLU A 1 104 ? 4.008 0.696 4.116 1.00 82.94 104 GLU A C 1
ATOM 801 O O . GLU A 1 104 ? 3.470 0.595 5.220 1.00 82.94 104 GLU A O 1
ATOM 806 N N . ILE A 1 105 ? 3.380 1.228 3.063 1.00 83.06 105 ILE A N 1
ATOM 807 C CA . ILE A 1 105 ? 1.993 1.715 3.114 1.00 83.06 105 ILE A CA 1
ATOM 808 C C . ILE A 1 105 ? 1.026 0.533 3.260 1.00 83.06 105 ILE A C 1
ATOM 810 O O . ILE A 1 105 ? 0.058 0.619 4.014 1.00 83.06 105 ILE A O 1
ATOM 814 N N . THR A 1 106 ? 1.317 -0.603 2.619 1.00 86.12 106 THR A N 1
ATOM 815 C CA . THR A 1 106 ? 0.490 -1.816 2.720 1.00 86.12 106 THR A CA 1
ATOM 816 C C . THR A 1 106 ? 0.427 -2.350 4.152 1.00 86.12 106 THR A C 1
ATOM 818 O O . THR A 1 106 ? -0.660 -2.683 4.621 1.00 86.12 106 THR A O 1
ATOM 821 N N . PHE A 1 107 ? 1.527 -2.303 4.917 1.00 84.44 107 PHE A N 1
ATOM 822 C CA . PHE A 1 107 ? 1.475 -2.578 6.362 1.00 84.44 107 PHE A CA 1
ATOM 823 C C . PHE A 1 107 ? 0.479 -1.682 7.096 1.00 84.44 107 PHE A C 1
ATOM 825 O O . PHE A 1 107 ? -0.308 -2.171 7.905 1.00 84.44 107 PHE A O 1
ATOM 832 N N . LYS A 1 108 ? 0.501 -0.373 6.826 1.00 83.56 108 LYS A N 1
ATOM 833 C CA . LYS A 1 108 ? -0.341 0.596 7.544 1.00 83.56 108 LYS A CA 1
ATOM 834 C C . LYS A 1 108 ? -1.806 0.502 7.162 1.00 83.56 108 LYS A C 1
ATOM 836 O O . LYS A 1 108 ? -2.665 0.665 8.023 1.00 83.56 108 LYS A O 1
ATOM 841 N N . VAL A 1 109 ? -2.098 0.124 5.925 1.00 83.38 109 VAL A N 1
ATOM 842 C CA . VAL A 1 109 ? -3.459 -0.187 5.490 1.00 83.38 109 VAL A CA 1
ATOM 843 C C . VAL A 1 109 ? -3.990 -1.477 6.127 1.00 83.38 109 VAL A C 1
ATOM 845 O O . VAL A 1 109 ? -5.147 -1.507 6.543 1.00 83.38 109 VAL A O 1
ATOM 848 N N . ILE A 1 110 ? -3.158 -2.507 6.305 1.00 83.00 110 ILE A N 1
ATOM 849 C CA . ILE A 1 110 ? -3.550 -3.750 6.996 1.00 83.00 110 ILE A CA 1
ATOM 850 C C . ILE A 1 110 ? -3.751 -3.519 8.503 1.00 83.00 110 ILE A C 1
ATOM 852 O O . ILE A 1 110 ? -4.743 -3.980 9.071 1.00 83.00 110 ILE A O 1
ATOM 856 N N . GLU A 1 111 ? -2.862 -2.758 9.150 1.00 80.50 111 GLU A N 1
ATOM 857 C CA . GLU A 1 111 ? -3.034 -2.326 10.545 1.00 80.50 111 GLU A CA 1
ATOM 858 C C . GLU A 1 111 ? -4.325 -1.508 10.722 1.00 80.50 111 GLU A C 1
ATOM 860 O O . GLU A 1 111 ? -5.103 -1.782 11.638 1.00 80.50 111 GLU A O 1
ATOM 865 N N . ALA A 1 112 ? -4.598 -0.562 9.816 1.00 81.94 112 ALA A N 1
ATOM 866 C CA . ALA A 1 112 ? -5.832 0.217 9.821 1.00 81.94 112 ALA A CA 1
ATOM 867 C C . ALA A 1 112 ? -7.064 -0.682 9.651 1.00 81.94 112 ALA A C 1
ATOM 869 O O . ALA A 1 112 ? -7.977 -0.601 10.465 1.00 81.94 112 ALA A O 1
ATOM 870 N N . ALA A 1 113 ? -7.083 -1.594 8.672 1.00 79.12 113 ALA A N 1
ATOM 871 C CA . ALA A 1 113 ? -8.189 -2.535 8.465 1.00 79.12 113 ALA A CA 1
ATOM 872 C C . ALA A 1 113 ? -8.512 -3.345 9.736 1.00 79.12 113 ALA A C 1
ATOM 874 O O . ALA A 1 113 ? -9.678 -3.511 10.104 1.00 79.12 113 ALA A O 1
ATOM 875 N N . ALA A 1 114 ? -7.476 -3.808 10.442 1.00 77.94 114 ALA A N 1
ATOM 876 C CA . ALA A 1 114 ? -7.611 -4.534 11.699 1.00 77.94 114 ALA A CA 1
ATOM 877 C C . ALA A 1 114 ? -8.158 -3.659 12.846 1.00 77.94 114 ALA A C 1
ATOM 879 O O . ALA A 1 114 ? -8.998 -4.114 13.628 1.00 77.94 114 ALA A O 1
ATOM 880 N N . MET A 1 115 ? -7.713 -2.403 12.946 1.00 78.25 115 MET A N 1
ATOM 881 C CA . MET A 1 115 ? -8.198 -1.449 13.949 1.00 78.25 115 MET A CA 1
ATOM 882 C C . MET A 1 115 ? -9.642 -1.002 13.671 1.00 78.25 115 MET A C 1
ATOM 884 O O . MET A 1 115 ? -10.459 -1.009 14.593 1.00 78.25 115 MET A O 1
ATOM 888 N N . LEU A 1 116 ? -9.987 -0.713 12.411 1.00 76.62 116 LEU A N 1
ATOM 889 C CA . LEU A 1 116 ? -11.347 -0.375 11.976 1.00 76.62 116 LEU A CA 1
ATOM 890 C C . LEU A 1 116 ? -12.329 -1.505 12.285 1.00 76.62 116 LEU A C 1
ATOM 892 O O . LEU A 1 116 ? -13.342 -1.271 12.936 1.00 76.62 116 LEU A O 1
ATOM 896 N N . ARG A 1 117 ? -11.985 -2.757 11.952 1.00 72.69 117 ARG A N 1
ATOM 897 C CA . ARG A 1 117 ? -12.818 -3.930 12.274 1.00 72.69 117 ARG A CA 1
ATOM 898 C C . ARG A 1 117 ? -13.128 -4.054 13.775 1.00 72.69 117 ARG A C 1
ATOM 900 O O . ARG A 1 117 ? -14.174 -4.585 14.135 1.00 72.69 117 ARG A O 1
ATOM 907 N N . LYS A 1 118 ? -12.234 -3.577 14.651 1.00 73.81 118 LYS A N 1
ATOM 908 C CA . LYS A 1 118 ? -12.420 -3.600 16.111 1.00 73.81 118 LYS A CA 1
ATOM 909 C C . LYS A 1 118 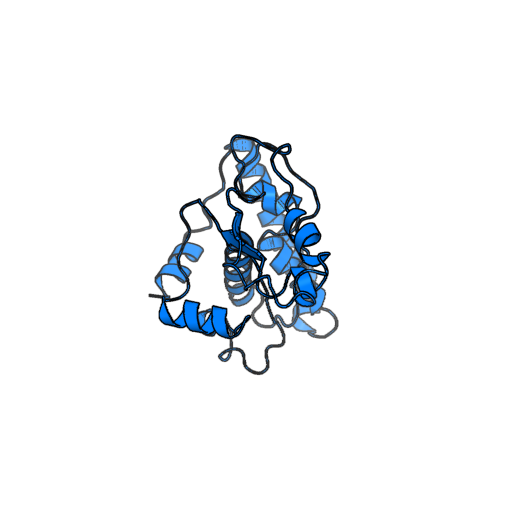? -13.200 -2.393 16.643 1.00 73.81 118 LYS A C 1
ATOM 911 O O . LYS A 1 118 ? -14.020 -2.565 17.537 1.00 73.81 118 LYS A O 1
ATOM 916 N N . GLN A 1 119 ? -12.884 -1.187 16.175 1.00 71.25 119 GLN A N 1
ATOM 917 C CA . GLN A 1 119 ? -13.384 0.068 16.754 1.00 71.25 119 GLN A CA 1
ATOM 918 C C . GLN A 1 119 ? -14.620 0.618 16.036 1.00 71.25 119 GLN A C 1
ATOM 920 O O . GLN A 1 119 ? -15.412 1.329 16.639 1.00 71.25 119 GLN A O 1
ATOM 925 N N . THR A 1 120 ? -14.788 0.306 14.752 1.00 65.56 120 THR A N 1
ATOM 926 C CA . THR A 1 120 ? -15.825 0.870 13.881 1.00 65.56 120 THR A CA 1
ATOM 927 C C . THR A 1 120 ? -16.393 -0.199 12.936 1.00 65.56 120 THR A C 1
ATOM 929 O O . THR A 1 120 ? -16.256 -0.106 11.716 1.00 65.56 120 THR A O 1
ATOM 932 N N . PRO A 1 121 ? -17.089 -1.225 13.467 1.00 64.88 121 PRO A N 1
ATOM 933 C CA . PRO A 1 121 ? -17.580 -2.363 12.678 1.00 64.88 121 PRO A CA 1
ATOM 934 C C . PRO A 1 121 ? -18.610 -2.004 11.589 1.00 64.88 121 PRO A C 1
ATOM 936 O O . PRO A 1 121 ? -18.947 -2.860 10.782 1.00 64.88 121 PRO A O 1
ATOM 939 N N . ASN A 1 122 ? -19.101 -0.760 11.548 1.00 64.06 122 ASN A N 1
ATOM 940 C CA . ASN A 1 122 ? -20.064 -0.268 10.557 1.00 64.06 122 ASN A CA 1
ATOM 941 C C . ASN A 1 122 ? -19.414 0.615 9.456 1.00 64.06 122 ASN A C 1
ATOM 943 O O . ASN A 1 122 ? -20.128 1.366 8.784 1.00 64.06 122 ASN A O 1
ATOM 947 N N . LEU A 1 123 ? -18.072 0.656 9.355 1.00 59.69 123 LEU A N 1
ATOM 948 C CA . LEU A 1 123 ? -17.351 1.692 8.599 1.00 59.69 123 LEU A CA 1
ATOM 949 C C . LEU A 1 123 ? -17.076 1.357 7.140 1.00 59.69 123 LEU A C 1
ATOM 951 O O . LEU A 1 123 ? -16.621 0.268 6.797 1.00 59.69 123 LEU A O 1
ATOM 955 N N . HIS A 1 124 ? -17.367 2.348 6.291 1.00 51.34 124 HIS A N 1
ATOM 956 C CA . HIS A 1 124 ? -17.976 2.070 5.001 1.00 51.34 124 HIS A CA 1
ATOM 957 C C . HIS A 1 124 ? -17.692 3.137 3.869 1.00 51.34 124 HIS A C 1
ATOM 959 O O . HIS A 1 124 ? -18.581 3.357 3.061 1.00 51.34 124 HIS A O 1
ATOM 965 N N . ARG A 1 125 ? -16.524 3.838 3.799 1.00 41.53 125 ARG A N 1
ATOM 966 C CA . ARG A 1 125 ? -15.723 4.206 2.559 1.00 41.53 125 ARG A CA 1
ATOM 967 C C . ARG A 1 125 ? -14.516 5.147 2.819 1.00 41.53 125 ARG A C 1
ATOM 969 O O . ARG A 1 125 ? -14.631 6.031 3.656 1.00 41.53 125 ARG A O 1
ATOM 976 N N . ILE A 1 126 ? -13.382 4.988 2.097 1.00 43.16 126 ILE A N 1
ATOM 977 C CA . ILE A 1 126 ? -12.122 5.768 2.270 1.00 43.16 126 ILE A CA 1
ATOM 978 C C . ILE A 1 126 ? -11.316 5.921 0.958 1.00 43.16 126 ILE A C 1
ATOM 980 O O . ILE A 1 126 ? -11.343 5.030 0.113 1.00 43.16 126 ILE A O 1
ATOM 984 N N . SER A 1 127 ? -10.514 6.986 0.848 1.00 37.09 127 SER A N 1
ATOM 985 C CA . SER A 1 127 ? -9.281 7.075 0.038 1.00 37.09 127 SER A CA 1
ATOM 986 C C . SER A 1 127 ? -8.147 7.656 0.896 1.00 37.09 127 SER A C 1
ATOM 988 O O . SER A 1 127 ? -8.430 8.445 1.793 1.00 37.09 127 SER A O 1
ATOM 990 N N . ILE A 1 128 ? -6.885 7.287 0.656 1.00 37.09 128 ILE A N 1
ATOM 991 C CA . ILE A 1 128 ? -5.730 7.703 1.480 1.00 37.09 128 ILE A CA 1
ATOM 992 C C . ILE A 1 128 ? -4.791 8.561 0.624 1.00 37.09 128 ILE A C 1
ATOM 994 O O . ILE A 1 128 ? -4.550 8.230 -0.537 1.00 37.09 128 ILE A O 1
ATOM 998 N N . GLU A 1 129 ? -4.276 9.653 1.187 1.00 44.28 129 GLU A N 1
ATOM 999 C CA . GLU A 1 129 ? -3.279 10.514 0.539 1.00 44.28 129 GLU A CA 1
ATOM 1000 C C . GLU A 1 129 ? -1.893 9.839 0.520 1.00 44.28 129 GLU A C 1
ATOM 1002 O O . GL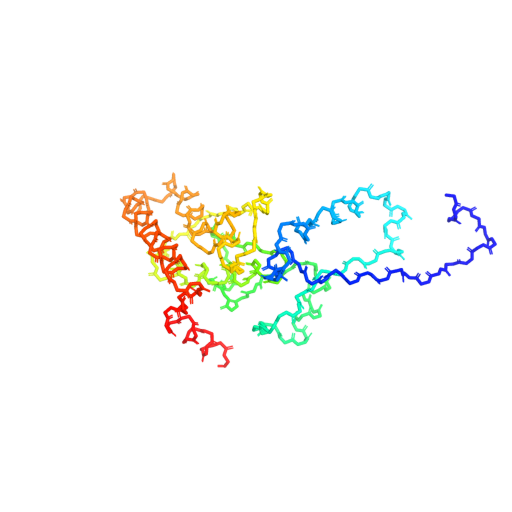U A 1 129 ? -1.593 8.974 1.343 1.00 44.28 129 GLU A O 1
ATOM 1007 N N . ALA A 1 130 ? -1.047 10.203 -0.444 1.00 49.72 130 ALA A N 1
ATOM 1008 C CA . ALA A 1 130 ? 0.333 9.720 -0.539 1.00 49.72 130 ALA A CA 1
ATOM 1009 C C . ALA A 1 130 ? 1.325 10.755 0.030 1.00 49.72 130 ALA A C 1
ATOM 1011 O O . ALA A 1 130 ? 0.916 11.821 0.476 1.00 49.72 130 ALA A O 1
ATOM 1012 N N . TYR A 1 131 ? 2.622 10.419 0.008 1.00 39.88 131 TYR A N 1
ATOM 1013 C CA . TYR A 1 131 ? 3.754 11.244 0.465 1.00 39.88 131 TYR A CA 1
ATOM 1014 C C . TYR A 1 131 ? 3.558 12.759 0.264 1.00 39.88 131 TYR A C 1
ATOM 1016 O O . TYR A 1 131 ? 3.320 13.209 -0.856 1.00 39.88 131 TYR A O 1
ATOM 1024 N N . ALA A 1 132 ? 3.712 13.523 1.349 1.00 56.31 132 ALA A N 1
ATOM 1025 C CA . ALA A 1 132 ? 3.390 14.949 1.439 1.00 56.31 132 ALA A CA 1
ATOM 1026 C C . ALA A 1 132 ? 4.636 15.841 1.636 1.00 56.31 132 ALA A C 1
ATOM 1028 O O . ALA A 1 132 ? 4.527 16.958 2.129 1.00 56.31 132 ALA A O 1
ATOM 1029 N N . GLU A 1 133 ? 5.819 15.339 1.263 1.00 57.38 133 GLU A N 1
ATOM 1030 C CA . GLU A 1 133 ? 7.115 16.043 1.321 1.00 57.38 133 GLU A CA 1
ATOM 1031 C C . GLU A 1 133 ? 7.600 16.467 2.725 1.00 57.38 133 GLU A C 1
ATOM 1033 O O . GLU A 1 133 ? 8.504 17.293 2.851 1.00 57.38 133 GLU A O 1
ATOM 1038 N N . GLU A 1 134 ? 7.085 15.858 3.798 1.00 51.94 134 GLU A N 1
ATOM 1039 C CA . GLU A 1 134 ? 7.595 16.084 5.158 1.00 51.94 134 GLU A CA 1
ATOM 1040 C C . GLU A 1 134 ? 8.666 15.046 5.542 1.00 51.94 134 GLU A C 1
ATOM 1042 O O . GLU A 1 134 ? 8.497 13.854 5.292 1.00 51.94 134 GLU A O 1
ATOM 1047 N N . GLY A 1 135 ? 9.759 15.436 6.209 1.00 48.88 135 GLY A N 1
ATOM 1048 C CA . GLY A 1 135 ? 10.748 14.445 6.650 1.00 48.88 135 GLY A CA 1
ATOM 1049 C C . GLY A 1 135 ? 11.989 14.979 7.367 1.00 48.88 135 GLY A C 1
ATOM 1050 O O . GLY A 1 135 ? 12.321 16.159 7.303 1.00 48.88 135 GLY A O 1
ATOM 1051 N N . SER A 1 136 ? 12.661 14.093 8.109 1.00 54.91 136 SER A N 1
ATOM 1052 C CA . SER A 1 136 ? 13.911 14.347 8.842 1.00 54.91 136 SER A CA 1
ATOM 1053 C C . SER A 1 136 ? 14.599 13.014 9.211 1.00 54.91 136 SER A C 1
ATOM 1055 O O . SER A 1 136 ? 14.187 11.948 8.745 1.00 54.91 136 SER A O 1
ATOM 1057 N N . THR A 1 137 ? 15.646 13.049 10.038 1.00 55.72 137 THR A N 1
ATOM 1058 C CA . THR A 1 137 ? 16.352 11.875 10.589 1.00 55.72 137 THR A CA 1
ATOM 1059 C C . THR A 1 137 ? 15.597 11.331 11.809 1.00 55.72 137 THR A C 1
ATOM 1061 O O . THR A 1 137 ? 15.975 11.550 12.958 1.00 55.72 137 THR A O 1
ATOM 1064 N N . ILE A 1 138 ? 14.460 10.686 11.550 1.00 65.12 138 ILE A N 1
ATOM 1065 C CA . ILE A 1 138 ? 13.469 10.238 12.545 1.00 65.12 138 ILE A CA 1
ATOM 1066 C C . ILE A 1 138 ? 13.094 8.770 12.319 1.00 65.12 138 ILE A C 1
ATOM 1068 O O . ILE A 1 138 ? 13.431 8.180 11.293 1.00 65.12 138 ILE A O 1
ATOM 1072 N N . THR A 1 139 ? 12.375 8.167 13.272 1.00 69.62 139 THR A N 1
ATOM 1073 C CA . THR A 1 139 ? 11.884 6.789 13.106 1.00 69.62 139 THR A CA 1
ATOM 1074 C C . THR A 1 139 ? 10.953 6.671 11.896 1.00 69.62 139 THR A C 1
ATOM 1076 O O . THR A 1 139 ? 10.168 7.578 11.609 1.00 69.62 139 THR A O 1
ATOM 1079 N N . SER A 1 140 ? 10.970 5.510 11.238 1.00 71.81 140 SER A N 1
ATOM 1080 C CA . SER A 1 140 ? 10.146 5.188 10.063 1.00 71.81 140 SER A CA 1
ATOM 1081 C C . SER A 1 140 ? 8.637 5.387 10.310 1.00 71.81 140 SER A C 1
ATOM 1083 O O . SER A 1 140 ? 7.878 5.603 9.372 1.00 71.81 140 SER A O 1
ATOM 1085 N N . PHE A 1 141 ? 8.189 5.343 11.574 1.00 78.25 141 PHE A N 1
ATOM 1086 C CA . PHE A 1 141 ? 6.801 5.613 11.961 1.00 78.25 141 PHE A CA 1
ATOM 1087 C C . PHE A 1 141 ? 6.487 7.105 12.119 1.00 78.25 141 PHE A C 1
ATOM 1089 O O . PHE A 1 141 ? 5.437 7.550 11.666 1.00 78.25 141 PHE A O 1
ATOM 1096 N N . ASP A 1 142 ? 7.387 7.889 12.721 1.00 78.38 142 ASP A N 1
ATOM 1097 C CA . ASP A 1 142 ? 7.222 9.350 12.807 1.00 78.38 142 ASP A CA 1
ATOM 1098 C C . ASP A 1 142 ? 7.204 9.979 11.406 1.00 78.38 142 ASP A C 1
ATOM 1100 O O . ASP A 1 142 ? 6.397 10.857 11.110 1.00 78.38 142 ASP A O 1
ATOM 1104 N N . MET A 1 143 ? 8.011 9.422 10.498 1.00 78.19 143 MET A N 1
ATOM 1105 C CA . MET A 1 143 ? 7.988 9.736 9.071 1.00 78.19 143 MET A CA 1
ATOM 1106 C C . MET A 1 143 ? 6.589 9.552 8.449 1.00 78.19 143 MET A C 1
ATOM 1108 O O . MET A 1 143 ? 6.105 10.421 7.723 1.00 78.19 143 MET A O 1
ATOM 1112 N N . MET A 1 144 ? 5.901 8.451 8.773 1.00 81.94 144 MET A N 1
ATOM 1113 C CA . MET A 1 144 ? 4.532 8.182 8.310 1.00 81.94 144 MET A CA 1
ATOM 1114 C C . MET A 1 144 ? 3.477 9.066 8.982 1.00 81.94 144 MET A C 1
ATOM 1116 O O . MET A 1 144 ? 2.467 9.376 8.351 1.00 81.94 144 MET A O 1
ATOM 1120 N N . LEU A 1 145 ? 3.674 9.444 10.252 1.00 81.69 145 LEU A N 1
ATOM 1121 C CA . LEU A 1 145 ? 2.764 10.347 10.964 1.00 81.69 145 LEU A CA 1
ATOM 1122 C C . LEU A 1 145 ? 2.773 11.739 10.332 1.00 81.69 145 LEU A C 1
ATOM 1124 O O . LEU A 1 145 ? 1.706 12.256 10.022 1.00 81.69 145 LEU A O 1
ATOM 1128 N N . ARG A 1 146 ? 3.962 12.303 10.094 1.00 80.06 146 ARG A N 1
ATOM 1129 C CA . ARG A 1 146 ? 4.146 13.619 9.457 1.00 80.06 146 ARG A CA 1
ATOM 1130 C C . ARG A 1 146 ? 3.506 13.674 8.069 1.00 80.06 146 ARG A C 1
ATOM 1132 O O . ARG A 1 146 ? 2.642 14.500 7.808 1.00 80.06 146 ARG A O 1
ATOM 1139 N N . ASN A 1 147 ? 3.793 12.675 7.235 1.00 79.81 147 ASN A N 1
ATOM 1140 C CA . ASN A 1 147 ? 3.223 12.561 5.887 1.00 79.81 147 ASN A CA 1
ATOM 1141 C C . ASN A 1 147 ? 1.743 12.142 5.837 1.00 79.81 147 ASN A C 1
ATOM 1143 O O . ASN A 1 147 ? 1.237 11.887 4.750 1.00 79.81 147 ASN A O 1
ATOM 1147 N N . ARG A 1 148 ? 1.048 12.013 6.976 1.00 82.69 148 ARG A N 1
ATOM 1148 C CA . ARG A 1 148 ? -0.367 11.595 7.052 1.00 82.69 148 ARG A CA 1
ATOM 1149 C C . ARG A 1 148 ? -0.685 10.237 6.402 1.00 82.69 148 ARG A C 1
ATOM 1151 O O . ARG A 1 148 ? -1.832 9.959 6.065 1.00 82.69 148 ARG A O 1
ATOM 1158 N N . VAL A 1 149 ? 0.310 9.351 6.291 1.00 82.12 149 VAL A N 1
ATOM 1159 C CA . VAL A 1 149 ? 0.167 7.991 5.722 1.00 82.12 149 VAL A CA 1
ATOM 1160 C C . VAL A 1 149 ? 0.161 6.876 6.778 1.00 82.12 149 VAL A C 1
ATOM 1162 O O . VAL A 1 149 ? 0.148 5.693 6.441 1.00 82.12 149 VAL A O 1
ATOM 1165 N N . SER A 1 150 ? 0.204 7.217 8.071 1.00 85.62 150 SER A N 1
ATOM 1166 C CA . SER A 1 150 ? 0.104 6.220 9.147 1.00 85.62 150 SER A CA 1
ATOM 1167 C C . SER A 1 150 ? -1.304 5.619 9.244 1.00 85.62 150 SER A C 1
ATOM 1169 O O . SER A 1 150 ? -2.291 6.226 8.828 1.00 85.62 150 SER A O 1
ATOM 1171 N N . GLN A 1 151 ? -1.420 4.443 9.867 1.00 81.69 151 GLN A N 1
ATOM 1172 C CA . GLN A 1 151 ? -2.691 3.733 10.035 1.00 81.69 151 GLN A CA 1
ATOM 1173 C C . GLN A 1 151 ? -3.764 4.579 10.741 1.00 81.69 151 GLN A C 1
ATOM 1175 O O . GLN A 1 151 ? -4.938 4.471 10.407 1.00 81.69 151 GLN A O 1
ATOM 1180 N N . TYR A 1 152 ? -3.371 5.483 11.645 1.00 85.44 152 TYR A N 1
ATOM 1181 C CA . TYR A 1 152 ? -4.292 6.412 12.305 1.00 85.44 152 TYR A CA 1
ATOM 1182 C C . TYR A 1 152 ? -4.912 7.424 11.327 1.00 85.44 152 TYR A C 1
ATOM 1184 O O . TYR A 1 152 ? -6.097 7.727 11.431 1.00 85.44 152 TYR A O 1
ATOM 1192 N N . HIS A 1 153 ? -4.152 7.916 10.345 1.00 86.06 153 HIS A N 1
ATOM 1193 C CA . HIS A 1 153 ? -4.677 8.819 9.314 1.00 86.06 153 HIS A CA 1
ATOM 1194 C C . HIS A 1 153 ? -5.569 8.070 8.323 1.00 86.06 153 HIS A C 1
ATOM 1196 O O . HIS A 1 153 ? -6.645 8.554 7.975 1.00 86.06 153 HIS A O 1
ATOM 1202 N N . VAL A 1 154 ? -5.189 6.838 7.956 1.00 81.81 154 VAL A N 1
ATOM 1203 C CA . VAL A 1 154 ? -6.061 5.932 7.192 1.00 81.81 154 VAL A CA 1
ATOM 1204 C C . VAL A 1 154 ? -7.413 5.780 7.893 1.00 81.81 154 VAL A C 1
ATOM 1206 O O . VAL A 1 154 ? -8.444 5.937 7.244 1.00 81.81 154 VAL A O 1
ATOM 1209 N N . MET A 1 155 ? -7.406 5.540 9.210 1.00 79.44 155 MET A N 1
ATOM 1210 C CA . MET A 1 155 ? -8.598 5.404 10.058 1.00 79.44 155 MET A CA 1
ATOM 1211 C C . MET A 1 155 ? -9.387 6.695 10.299 1.00 79.44 155 MET A C 1
ATOM 1213 O O . MET A 1 155 ? -10.573 6.629 10.629 1.00 79.44 155 MET A O 1
ATOM 1217 N N . GLU A 1 156 ? -8.768 7.861 10.140 1.00 83.88 156 GLU A N 1
ATOM 1218 C CA . GLU A 1 156 ? -9.445 9.155 10.222 1.00 83.88 156 GLU A CA 1
ATOM 1219 C C . GLU A 1 156 ? -10.185 9.474 8.919 1.00 83.88 156 GLU A C 1
ATOM 1221 O O . GLU A 1 156 ? -11.373 9.810 8.958 1.00 83.88 156 GLU A O 1
ATOM 1226 N N . THR A 1 157 ? -9.532 9.286 7.766 1.00 81.88 157 THR A N 1
ATOM 1227 C CA . THR A 1 157 ? -10.152 9.507 6.449 1.00 81.88 157 THR A CA 1
ATOM 1228 C C . THR A 1 157 ? -11.251 8.484 6.161 1.00 81.88 157 THR A C 1
ATOM 1230 O O . THR A 1 157 ? -12.338 8.883 5.752 1.00 81.88 157 THR A O 1
ATOM 1233 N N . ALA A 1 158 ? -11.028 7.206 6.499 1.00 78.81 158 ALA A N 1
ATOM 1234 C CA . ALA A 1 158 ? -11.665 6.662 7.694 1.00 78.81 158 ALA A CA 1
ATOM 1235 C C . ALA A 1 158 ? -13.108 7.042 8.008 1.00 78.81 158 ALA A C 1
ATOM 1237 O O . ALA A 1 158 ? -14.015 6.997 7.178 1.00 78.81 158 ALA A O 1
ATOM 1238 N N . ILE A 1 159 ? -13.297 7.329 9.295 1.00 79.94 159 ILE A N 1
ATOM 1239 C CA . ILE A 1 159 ? -14.558 7.734 9.910 1.00 79.94 159 ILE A CA 1
ATOM 1240 C C . ILE A 1 159 ? -15.214 8.827 9.058 1.00 79.94 159 ILE A C 1
ATOM 1242 O O . ILE A 1 159 ? -16.372 8.693 8.657 1.00 79.94 159 ILE A O 1
ATOM 1246 N N . LYS A 1 160 ? -14.442 9.865 8.703 1.00 80.25 160 LYS A N 1
ATOM 1247 C CA . LYS A 1 160 ? -14.923 11.062 7.999 1.00 80.25 160 LYS A CA 1
ATOM 1248 C C . LYS A 1 160 ? -15.611 10.747 6.671 1.00 80.25 160 LYS A C 1
ATOM 1250 O O . LYS A 1 160 ? -16.662 11.320 6.398 1.00 80.25 160 LYS A O 1
ATOM 1255 N N . GLY A 1 161 ? -15.071 9.816 5.881 1.00 74.88 161 GLY A N 1
ATOM 1256 C CA . GLY A 1 161 ? -15.609 9.443 4.572 1.00 74.88 161 GLY A CA 1
ATOM 1257 C C . GLY A 1 161 ? -17.021 8.852 4.610 1.00 74.88 161 GLY A C 1
ATOM 1258 O O . GLY A 1 161 ? -17.719 8.892 3.597 1.00 74.88 161 GLY A O 1
ATOM 1259 N N . ARG A 1 162 ? -17.478 8.342 5.766 1.00 73.31 162 ARG A N 1
ATOM 1260 C CA . ARG A 1 162 ? -18.782 7.665 5.892 1.00 73.31 162 ARG A CA 1
ATOM 1261 C C . ARG A 1 162 ? -19.815 8.359 6.773 1.00 73.31 162 ARG A C 1
ATOM 1263 O O . ARG A 1 162 ? -20.988 7.987 6.711 1.00 73.31 162 ARG A O 1
ATOM 1270 N N . VAL A 1 163 ? -19.416 9.376 7.536 1.00 71.56 163 VAL A N 1
ATOM 1271 C CA . VAL A 1 163 ? -20.291 10.146 8.444 1.00 71.56 163 VAL A CA 1
ATOM 1272 C C . VAL A 1 163 ? -21.588 10.599 7.767 1.00 71.56 163 VAL A C 1
ATOM 1274 O O . VAL A 1 163 ? -22.651 10.470 8.355 1.00 71.56 163 VAL A O 1
ATOM 1277 N N . GLN A 1 164 ? -21.538 11.050 6.510 1.00 67.44 164 GLN A N 1
ATOM 1278 C CA . GLN A 1 164 ? -22.721 11.555 5.792 1.00 67.44 164 GLN A CA 1
ATOM 1279 C C . GLN A 1 164 ? -23.746 10.482 5.380 1.00 67.44 164 GLN A C 1
ATOM 1281 O O . GLN A 1 164 ? -24.808 10.827 4.872 1.00 67.44 164 GLN A O 1
ATOM 1286 N N . GLN A 1 165 ? -23.430 9.192 5.524 1.00 67.69 165 GLN A N 1
ATOM 1287 C CA . GLN A 1 165 ? -24.275 8.096 5.029 1.00 67.69 165 GLN A CA 1
ATOM 1288 C C . GLN A 1 165 ? -24.545 7.004 6.081 1.00 67.69 165 GLN A C 1
ATOM 1290 O O . GLN A 1 165 ? -25.300 6.073 5.802 1.00 67.69 165 GLN A O 1
ATOM 1295 N N . ASN A 1 166 ? -23.881 7.028 7.245 1.00 73.88 166 ASN A N 1
ATOM 1296 C CA . ASN A 1 166 ? -24.111 6.070 8.332 1.00 73.88 166 ASN A CA 1
ATOM 1297 C C . ASN A 1 166 ? -24.362 6.815 9.645 1.00 73.88 166 ASN A C 1
ATOM 1299 O O . ASN A 1 166 ? -23.421 7.276 10.290 1.00 73.88 166 ASN A O 1
ATOM 1303 N N . GLU A 1 167 ? -25.628 6.866 10.055 1.00 77.38 167 GLU A N 1
ATOM 1304 C CA . GLU A 1 167 ? -26.086 7.566 11.259 1.00 77.38 167 GLU A CA 1
ATOM 1305 C C . GLU A 1 167 ? -25.362 7.106 12.533 1.00 77.38 167 GLU A C 1
ATOM 1307 O O . GLU A 1 167 ? -25.040 7.931 13.382 1.00 77.38 167 GLU A O 1
ATOM 1312 N N . LYS A 1 168 ? -25.014 5.815 12.660 1.00 75.50 168 LYS A N 1
ATOM 1313 C CA . LYS A 1 168 ? -24.267 5.315 13.831 1.00 75.50 168 LYS A CA 1
ATOM 1314 C C . LYS A 1 168 ? -22.869 5.925 13.903 1.00 75.50 168 LYS A C 1
ATOM 1316 O O . LYS A 1 168 ? -22.446 6.396 14.948 1.00 75.50 168 LYS A O 1
ATOM 1321 N N . ILE A 1 169 ? -22.172 5.978 12.769 1.00 77.75 169 ILE A N 1
ATOM 1322 C CA . ILE A 1 169 ? -20.841 6.594 12.696 1.00 77.75 169 ILE A CA 1
ATOM 1323 C C . ILE A 1 169 ? -20.929 8.106 12.863 1.00 77.75 169 ILE A C 1
ATOM 1325 O O . ILE A 1 169 ? -20.014 8.693 13.422 1.00 77.75 169 ILE A O 1
ATOM 1329 N N . GLN A 1 170 ? -22.010 8.738 12.409 1.00 79.81 170 GLN A N 1
ATOM 1330 C CA . GLN A 1 170 ? -22.246 10.161 12.629 1.00 79.81 170 GLN A CA 1
ATOM 1331 C C . GLN A 1 170 ? -22.410 10.496 14.118 1.00 79.81 170 GLN A C 1
ATOM 1333 O O . GLN A 1 170 ? -21.849 11.494 14.566 1.00 79.81 170 GLN A O 1
ATOM 1338 N N . LEU A 1 171 ? -23.131 9.660 14.874 1.00 82.38 171 LEU A N 1
ATOM 1339 C CA . LEU A 1 171 ? -23.285 9.790 16.327 1.00 82.38 171 LEU A CA 1
ATOM 1340 C C . LEU A 1 171 ? -21.945 9.585 17.054 1.00 82.38 171 LEU A C 1
ATOM 1342 O O . LEU A 1 171 ? -21.536 10.438 17.840 1.00 82.38 171 LEU A O 1
ATOM 1346 N N . ASP A 1 172 ? -21.227 8.509 16.727 1.00 82.31 172 ASP A N 1
ATOM 1347 C CA . ASP A 1 172 ? -19.985 8.128 17.413 1.00 82.31 172 ASP A CA 1
ATOM 1348 C C . ASP A 1 172 ? -18.746 8.910 16.909 1.00 82.31 172 ASP A C 1
ATOM 1350 O O . ASP A 1 172 ? -17.662 8.815 17.488 1.00 82.31 172 ASP A O 1
ATOM 1354 N N . MET A 1 173 ? -18.874 9.699 15.828 1.00 82.44 173 MET A N 1
ATOM 1355 C CA . MET A 1 173 ? -17.761 10.335 15.098 1.00 82.44 173 MET A CA 1
ATOM 1356 C C . MET A 1 173 ? -16.785 11.061 16.022 1.00 82.44 173 MET A C 1
ATOM 1358 O O . MET A 1 173 ? -15.570 10.918 15.876 1.00 82.44 173 MET A O 1
ATOM 1362 N N . HIS A 1 174 ? -17.310 11.877 16.939 1.00 84.88 174 HIS A N 1
ATOM 1363 C CA . HIS A 1 174 ? -16.481 12.713 17.798 1.00 84.88 174 HIS A CA 1
ATOM 1364 C C . HIS A 1 174 ? -15.645 11.864 18.763 1.00 84.88 174 HIS A C 1
ATOM 1366 O O . HIS A 1 174 ? -14.463 12.148 18.953 1.00 84.88 174 HIS A O 1
ATOM 1372 N N . GLU A 1 175 ? -16.223 10.807 19.341 1.00 85.44 175 GLU A N 1
ATOM 1373 C CA . GLU A 1 175 ? -15.513 9.881 20.231 1.00 85.44 175 GLU A CA 1
ATOM 1374 C C . GLU A 1 175 ? -14.428 9.116 19.467 1.00 85.44 175 GLU A C 1
ATOM 1376 O O . GLU A 1 175 ? -13.269 9.095 19.884 1.00 85.44 175 GLU A O 1
ATOM 1381 N N . LEU A 1 176 ? -14.777 8.574 18.299 1.00 82.38 176 LEU A N 1
ATOM 1382 C CA . LEU A 1 176 ? -13.871 7.805 17.447 1.00 82.38 176 LEU A CA 1
ATOM 1383 C C . LEU A 1 176 ? -12.667 8.635 16.974 1.00 82.38 176 LEU A C 1
ATOM 1385 O O . LEU A 1 176 ? -11.525 8.178 17.059 1.00 82.38 176 LEU A O 1
ATOM 1389 N N . LEU A 1 177 ? -12.903 9.870 16.516 1.00 85.12 177 LEU A N 1
ATOM 1390 C CA . LEU A 1 177 ? -11.833 10.782 16.106 1.00 85.12 177 LEU A CA 1
ATOM 1391 C C . LEU A 1 177 ? -10.989 11.250 17.299 1.00 85.12 177 LEU A C 1
ATOM 1393 O O . LEU A 1 177 ? -9.764 11.278 17.188 1.00 85.12 177 LEU A O 1
ATOM 1397 N N . SER A 1 178 ? -11.609 11.544 18.447 1.00 85.56 178 SER A N 1
ATOM 1398 C CA . SER A 1 178 ? -10.886 11.938 19.668 1.00 85.56 178 SER A CA 1
ATOM 1399 C C . SER A 1 178 ? -9.986 10.811 20.182 1.00 85.56 178 SER A C 1
ATOM 1401 O O . SER A 1 178 ? -8.827 11.048 20.515 1.00 85.56 178 SER A O 1
ATOM 1403 N N . GLY A 1 179 ? -10.478 9.567 20.193 1.00 84.56 179 GLY A N 1
ATOM 1404 C CA . GLY A 1 179 ? -9.693 8.391 20.570 1.00 84.56 179 GLY A CA 1
ATOM 1405 C C . GLY A 1 179 ? -8.517 8.136 19.622 1.00 84.56 179 GLY A C 1
ATOM 1406 O O . GLY A 1 179 ? -7.410 7.835 20.070 1.00 84.56 179 GLY A O 1
ATOM 1407 N N . ASN A 1 180 ? -8.724 8.324 18.315 1.00 84.06 180 ASN A N 1
ATOM 1408 C CA . ASN A 1 180 ?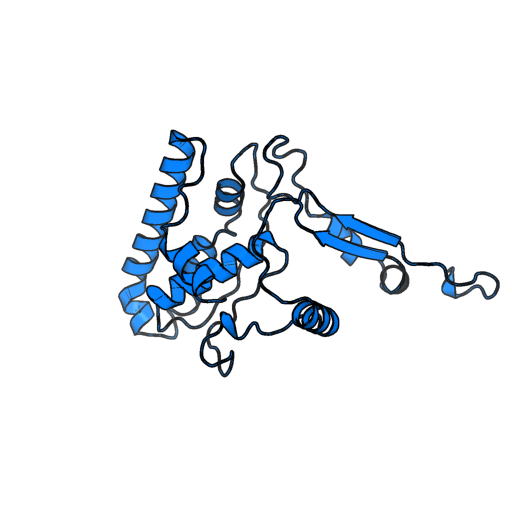 -7.668 8.217 17.308 1.00 84.06 180 ASN A CA 1
ATOM 1409 C C . ASN A 1 180 ? -6.583 9.301 17.496 1.00 84.06 180 ASN A C 1
ATOM 1411 O O . ASN A 1 180 ? -5.394 8.988 17.515 1.00 84.06 180 ASN A O 1
ATOM 1415 N N . GLN A 1 181 ? -6.980 10.560 17.719 1.00 85.25 181 GLN A N 1
ATOM 1416 C CA . GLN A 1 181 ? -6.062 11.679 17.985 1.00 85.25 181 GLN A CA 1
ATOM 1417 C C . GLN A 1 181 ? -5.311 11.543 19.320 1.00 85.25 181 GLN A C 1
ATOM 1419 O O . GLN A 1 181 ? -4.139 11.923 19.409 1.00 85.25 181 GLN A O 1
ATOM 1424 N N . TYR A 1 182 ? -5.943 10.960 20.341 1.00 87.00 182 TYR A N 1
ATOM 1425 C CA . TYR A 1 182 ? -5.293 10.633 21.610 1.00 87.00 182 TYR A CA 1
ATOM 1426 C C . TYR A 1 182 ? -4.170 9.602 21.418 1.00 87.00 182 TYR A C 1
ATOM 1428 O O . TYR A 1 182 ? -3.050 9.816 21.884 1.00 87.00 182 TYR A O 1
ATOM 1436 N N . GLU A 1 183 ? -4.425 8.516 20.680 1.00 83.94 183 GLU A N 1
ATOM 1437 C CA . GLU A 1 183 ? -3.399 7.503 20.400 1.00 83.94 183 GLU A CA 1
ATOM 1438 C C . GLU A 1 183 ? -2.263 8.043 19.507 1.00 83.94 183 GLU A C 1
ATOM 1440 O O . GLU A 1 183 ? -1.104 7.686 19.729 1.00 83.94 183 GLU A O 1
ATOM 1445 N N . VAL A 1 184 ? -2.546 8.963 18.571 1.00 85.19 184 VAL A N 1
ATOM 1446 C CA . VAL A 1 184 ? -1.506 9.695 17.817 1.00 85.19 184 VAL A CA 1
ATOM 1447 C C . VAL A 1 184 ? -0.638 10.544 18.750 1.00 85.19 184 VAL A C 1
ATOM 1449 O O . VAL A 1 184 ? 0.583 10.387 18.740 1.00 85.19 184 VAL A O 1
ATOM 1452 N N . SER A 1 185 ? -1.250 11.384 19.591 1.00 86.12 185 SER A N 1
ATOM 1453 C CA . SER A 1 185 ? -0.537 12.262 20.536 1.00 86.12 185 SER A CA 1
ATOM 1454 C C . SER A 1 185 ? 0.383 11.466 21.469 1.00 86.12 185 SER A C 1
ATOM 1456 O O . SER A 1 185 ? 1.564 11.771 21.617 1.00 86.12 185 SER A O 1
ATOM 1458 N N . LYS A 1 186 ? -0.141 10.375 22.032 1.00 85.50 186 LYS A N 1
ATOM 1459 C CA . LYS A 1 186 ? 0.576 9.446 22.916 1.00 85.50 186 LYS A CA 1
ATOM 1460 C C . LYS A 1 186 ? 1.732 8.723 22.217 1.00 85.50 186 LYS A C 1
ATOM 1462 O O . LYS A 1 186 ? 2.776 8.489 22.825 1.00 85.50 186 LYS A O 1
ATOM 1467 N N . MET A 1 187 ? 1.571 8.366 20.940 1.00 81.94 187 MET A N 1
ATOM 1468 C CA . MET A 1 187 ? 2.650 7.779 20.140 1.00 81.94 187 MET A CA 1
ATOM 1469 C C . MET A 1 187 ? 3.750 8.808 19.840 1.00 81.94 187 MET A C 1
ATOM 1471 O O . MET A 1 187 ? 4.929 8.476 19.945 1.00 81.94 187 MET A O 1
ATOM 1475 N N . GLN A 1 188 ? 3.382 10.051 19.511 1.00 82.44 188 GLN A N 1
ATOM 1476 C CA . GLN A 1 188 ? 4.333 11.147 19.291 1.00 82.44 188 GLN A CA 1
ATOM 1477 C C . GLN A 1 188 ? 5.135 11.454 20.560 1.00 82.44 188 GLN A C 1
ATOM 1479 O O . GLN A 1 188 ? 6.363 11.492 20.503 1.00 82.44 188 GLN A O 1
ATOM 1484 N N . GLU A 1 189 ? 4.468 11.585 21.710 1.00 84.19 189 GLU A N 1
ATOM 1485 C CA . GLU A 1 189 ? 5.118 11.752 23.015 1.00 84.19 189 GLU A CA 1
ATOM 1486 C C . GLU A 1 189 ? 6.109 10.610 23.288 1.00 84.19 189 GLU A C 1
ATOM 1488 O O . GLU A 1 189 ? 7.288 10.854 23.547 1.00 84.19 189 GLU A O 1
ATOM 1493 N N . TYR A 1 190 ? 5.679 9.353 23.122 1.00 81.56 190 TYR A N 1
ATOM 1494 C CA . TYR A 1 190 ? 6.552 8.199 23.335 1.00 81.56 190 TYR A CA 1
ATOM 1495 C C . TYR A 1 190 ? 7.785 8.203 22.419 1.00 81.56 190 TYR A C 1
ATOM 1497 O O . TYR A 1 190 ? 8.890 7.923 22.893 1.00 81.56 190 TYR A O 1
ATOM 1505 N N . ILE A 1 191 ? 7.619 8.533 21.133 1.00 79.75 191 ILE A N 1
ATOM 1506 C CA . ILE A 1 191 ? 8.725 8.634 20.170 1.00 79.75 191 ILE A CA 1
ATOM 1507 C C . ILE A 1 191 ? 9.700 9.741 20.585 1.00 79.75 191 ILE A C 1
ATOM 1509 O O . ILE A 1 191 ? 10.908 9.500 20.583 1.00 79.75 191 ILE A O 1
ATOM 1513 N N . MET A 1 192 ? 9.198 10.909 20.995 1.00 79.06 192 MET A N 1
ATOM 1514 C CA . MET A 1 192 ? 10.022 12.030 21.460 1.00 79.06 192 MET A CA 1
ATOM 1515 C C . MET A 1 192 ? 10.801 11.693 22.739 1.00 79.06 192 MET A C 1
ATOM 1517 O O . MET A 1 192 ? 11.974 12.042 22.845 1.00 79.06 192 MET A O 1
ATOM 1521 N N . THR A 1 193 ? 10.194 10.980 23.693 1.00 81.94 193 THR A N 1
ATOM 1522 C CA . THR A 1 193 ? 10.857 10.592 24.950 1.00 81.94 193 THR A CA 1
ATOM 1523 C C . THR A 1 193 ? 11.852 9.439 24.781 1.00 81.94 193 THR A C 1
ATOM 1525 O O . THR A 1 193 ? 12.881 9.419 25.451 1.00 81.94 193 THR A O 1
ATOM 1528 N N . ASN A 1 194 ? 11.562 8.457 23.918 1.00 77.94 194 ASN A N 1
ATOM 1529 C CA . ASN A 1 194 ? 12.304 7.187 23.868 1.00 77.94 194 ASN A CA 1
ATOM 1530 C C . ASN A 1 194 ? 13.171 7.006 22.611 1.00 77.94 194 ASN A C 1
ATOM 1532 O O . ASN A 1 194 ? 13.870 5.995 22.509 1.00 77.94 194 ASN A O 1
ATOM 1536 N N . ALA A 1 195 ? 13.085 7.916 21.631 1.00 69.88 195 ALA A N 1
ATOM 1537 C CA . ALA A 1 195 ? 13.672 7.786 20.288 1.00 69.88 195 ALA A CA 1
ATOM 1538 C C . ALA A 1 195 ? 13.333 6.446 19.592 1.00 69.88 195 ALA A C 1
ATOM 1540 O O . ALA A 1 195 ? 14.094 5.924 18.774 1.00 69.88 195 ALA A O 1
ATOM 1541 N N . ARG A 1 196 ? 12.194 5.844 19.957 1.00 67.56 196 ARG A N 1
ATOM 1542 C CA . ARG A 1 196 ? 11.761 4.500 19.556 1.00 67.56 196 ARG A CA 1
ATOM 1543 C C . ARG A 1 196 ? 10.252 4.470 19.383 1.00 67.56 196 ARG A C 1
ATOM 1545 O O . ARG A 1 196 ? 9.524 5.180 20.066 1.00 67.56 196 ARG A O 1
ATOM 1552 N N . ILE A 1 197 ? 9.789 3.596 18.499 1.00 60.66 197 ILE A N 1
ATOM 1553 C CA . ILE A 1 197 ? 8.362 3.363 18.274 1.00 60.66 197 ILE A CA 1
ATOM 1554 C C . ILE A 1 197 ? 7.822 2.524 19.436 1.00 60.66 197 ILE A C 1
ATOM 1556 O O . ILE A 1 197 ? 8.425 1.511 19.807 1.00 60.66 197 ILE A O 1
ATOM 1560 N N . LEU A 1 198 ? 6.673 2.915 19.987 1.00 55.03 198 LEU A N 1
ATOM 1561 C CA . LEU A 1 198 ? 5.934 2.092 20.940 1.00 55.03 198 LEU A CA 1
ATOM 1562 C C . LEU A 1 198 ? 5.500 0.834 20.177 1.00 55.03 198 LEU A C 1
ATOM 1564 O O . LEU A 1 198 ? 4.705 0.935 19.241 1.00 55.03 198 LEU A O 1
ATOM 1568 N N . LYS A 1 199 ? 6.065 -0.343 20.502 1.00 46.84 199 LYS A N 1
ATOM 1569 C CA . LYS A 1 199 ? 5.679 -1.600 19.832 1.00 46.84 199 LYS A CA 1
ATOM 1570 C C . LYS A 1 199 ? 4.158 -1.698 19.871 1.00 46.84 199 LYS A C 1
ATOM 1572 O O . LYS A 1 199 ? 3.591 -1.686 20.965 1.00 46.84 199 LYS A O 1
ATOM 1577 N N . ALA A 1 200 ? 3.532 -1.769 18.691 1.00 42.44 200 ALA A N 1
ATOM 1578 C CA . ALA A 1 200 ? 2.081 -1.810 18.566 1.00 42.44 200 ALA A CA 1
ATOM 1579 C C . ALA A 1 200 ? 1.525 -2.841 19.560 1.00 42.44 200 ALA A C 1
ATOM 1581 O O . ALA A 1 200 ? 2.104 -3.933 19.658 1.00 42.44 200 ALA A O 1
ATOM 1582 N N . PRO A 1 201 ? 0.466 -2.507 20.325 1.00 35.19 201 PRO A N 1
ATOM 1583 C CA . PRO A 1 201 ? -0.006 -3.355 21.411 1.00 35.19 201 PRO A CA 1
ATOM 1584 C C . PRO A 1 201 ? -0.180 -4.782 20.897 1.00 35.19 201 PRO A C 1
ATOM 1586 O O . PRO A 1 201 ? -0.702 -4.975 19.799 1.00 35.19 201 PRO A O 1
ATOM 1589 N N . THR A 1 202 ? 0.264 -5.770 21.685 1.00 32.91 202 THR A N 1
ATOM 1590 C CA . THR A 1 202 ? 0.521 -7.182 21.306 1.00 32.91 202 THR A CA 1
ATOM 1591 C C . THR A 1 202 ? -0.615 -7.869 20.527 1.00 32.91 202 THR A C 1
ATOM 1593 O O . THR A 1 202 ? -0.408 -8.880 19.862 1.00 32.91 202 THR A O 1
ATOM 1596 N N . ILE A 1 203 ? -1.811 -7.284 20.569 1.00 36.72 203 ILE A N 1
ATOM 1597 C CA . ILE A 1 203 ? -2.937 -7.479 19.652 1.00 36.72 203 ILE A CA 1
ATOM 1598 C C . ILE A 1 203 ? -2.557 -7.489 18.158 1.00 36.72 203 ILE A C 1
ATOM 1600 O O . ILE A 1 203 ? -3.083 -8.337 17.446 1.00 36.72 203 ILE A O 1
ATOM 1604 N N . CYS A 1 204 ? -1.648 -6.632 17.674 1.00 30.19 204 CYS A N 1
ATOM 1605 C CA . CYS A 1 204 ? -1.311 -6.585 16.243 1.00 30.19 204 CYS A CA 1
ATOM 1606 C C . CYS A 1 204 ? -0.557 -7.858 15.808 1.00 30.19 204 CYS A C 1
ATOM 1608 O O . CYS A 1 204 ? -0.946 -8.535 14.858 1.00 30.19 204 CYS A O 1
ATOM 1610 N N . LEU A 1 205 ? 0.429 -8.274 16.612 1.00 29.14 205 LEU A N 1
ATOM 1611 C CA . LEU A 1 205 ? 1.113 -9.565 16.467 1.00 29.14 205 LEU A CA 1
ATOM 1612 C C . LEU A 1 205 ? 0.169 -10.761 16.675 1.00 29.14 205 LEU A C 1
ATOM 1614 O O . LEU A 1 205 ? 0.301 -11.754 15.974 1.00 29.14 205 LEU A O 1
ATOM 1618 N N . ARG A 1 206 ? -0.812 -10.677 17.586 1.00 26.38 206 ARG A N 1
ATOM 1619 C CA . ARG A 1 206 ? -1.830 -11.732 17.784 1.00 26.38 206 ARG A CA 1
ATOM 1620 C C . ARG A 1 206 ? -2.860 -11.838 16.657 1.00 26.38 206 ARG A C 1
ATOM 1622 O O . ARG A 1 206 ? -3.473 -12.893 16.528 1.00 26.38 206 ARG A O 1
ATOM 1629 N N . LEU A 1 207 ? -3.071 -10.776 15.882 1.00 30.62 207 LEU A N 1
ATOM 1630 C CA . LEU A 1 207 ? -3.880 -10.813 14.665 1.00 30.62 207 LEU A CA 1
ATOM 1631 C C . LEU A 1 207 ? -3.071 -11.395 13.504 1.00 30.62 207 LEU A C 1
ATOM 1633 O O . LEU A 1 207 ? -3.559 -12.310 12.856 1.00 30.62 207 LEU A O 1
ATOM 1637 N N . MET A 1 208 ? -1.814 -10.978 13.315 1.00 30.75 208 MET A N 1
ATOM 1638 C CA . MET A 1 208 ? -0.930 -11.589 12.308 1.00 30.75 208 MET A CA 1
ATOM 1639 C C . MET A 1 208 ? -0.647 -13.078 12.591 1.00 30.75 208 MET A C 1
ATOM 1641 O O . MET A 1 208 ? -0.670 -13.887 11.674 1.00 30.75 208 MET A O 1
ATOM 1645 N N . ALA A 1 209 ? -0.486 -13.477 13.857 1.00 27.16 209 ALA A N 1
ATOM 1646 C CA . ALA A 1 209 ? -0.303 -14.878 14.261 1.00 27.16 209 ALA A CA 1
ATOM 1647 C C . ALA A 1 209 ? -1.594 -15.731 14.242 1.00 27.16 209 ALA A C 1
ATOM 1649 O O . ALA A 1 209 ? -1.570 -16.882 14.666 1.00 27.16 209 ALA A O 1
ATOM 1650 N N . LYS A 1 210 ? -2.726 -15.170 13.793 1.00 25.20 210 LYS A N 1
ATOM 1651 C CA . LYS A 1 210 ? -3.967 -15.902 13.470 1.00 25.20 210 LYS A CA 1
ATOM 1652 C C . LYS A 1 210 ? -4.228 -15.986 11.957 1.00 25.20 210 LYS A C 1
ATOM 1654 O O . LYS A 1 210 ? -5.314 -16.389 11.553 1.00 25.20 210 LYS A O 1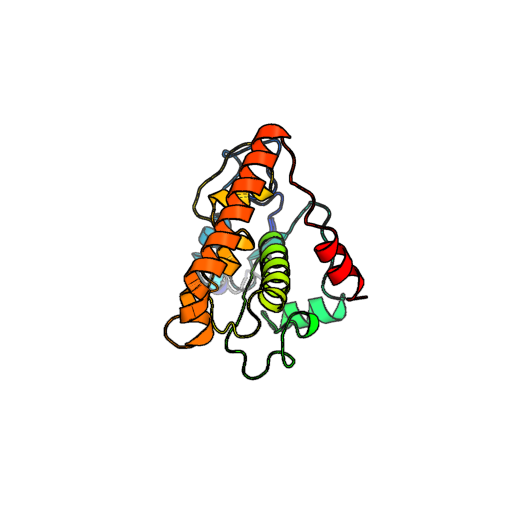
ATOM 1659 N N . VAL A 1 211 ? -3.256 -15.562 11.147 1.00 30.25 211 VAL A N 1
ATOM 1660 C CA . VAL A 1 211 ? -3.272 -15.575 9.671 1.00 30.25 211 VAL A CA 1
ATOM 1661 C C . VAL A 1 211 ? -2.215 -16.569 9.134 1.00 30.25 211 VAL A C 1
ATOM 1663 O O . VAL A 1 211 ? -1.838 -16.529 7.969 1.00 30.25 211 VAL A O 1
ATOM 1666 N N . GLN A 1 212 ? -1.753 -17.487 9.993 1.00 26.30 212 GLN A N 1
ATOM 1667 C CA . GLN A 1 212 ? -1.039 -18.722 9.643 1.00 26.30 212 GLN A CA 1
ATOM 1668 C C . GLN A 1 212 ? -1.886 -19.925 10.066 1.00 26.30 212 GLN A C 1
ATOM 1670 O O . GLN A 1 212 ? -2.547 -19.803 11.125 1.00 26.30 212 GLN A O 1
#

Organism: NCBI:txid136370

pLDDT: mean 75.13, std 16.16, range [25.2, 95.12]

Radius of gyration: 20.15 Å; chains: 1; bounding box: 47×35×64 Å

InterPro domains:
  IPR005593 Xylulose 5-phosphate/Fructose 6-phosphate phosphoketolase [PF03894] (2-53)
  IPR005593 Xylulose 5-phosphate/Fructose 6-phosphate phosphoketolase [PTHR31273] (51-124)
  IPR009014 Transketolase C-terminal/Pyruvate-ferredoxin oxidoreductase domain II [G3DSA:3.40.50.920] (80-121)
  IPR009014 Transketolase C-terminal/Pyruvate-ferredoxin oxidoreductase domain II [G3DSA:3.40.50.920] (122-199)
  IPR018969 Xylulose 5-phosphate/Fructose 6-phosphate phosphoketolase, C-terminal [PF09363] (60-123)

Secondary structure (DSSP, 8-state):
-GGG-TTS---PPEEEEE-S-TT--TTTGGGG--TTHHHHHHTS-HHHHTTTEEEEE---S-----S-HHHHHHHHHHSS---TTTSSGGGSS-SPPP---SHHHHHHHHHHHHHHHHH-TT----------S---S--HHHHHHHTT-SHHHHHHHHHHHHTTT-HHHHHHHHHHHHHHHHHHHHHHHHHHHHSS--PPPTHHHHHHTT--

Foldseek 3Di:
DQVVDPVDDDDQADEAEAECALLNCLPNKQVPHDPCVVVVLVPDDCVCNPRHYHYHYAYPDDDDDDDDPVVVVVCVVVVHDDDQLLDDPSPPPALADQDDDYDVLVVQSSVLSLVCVVPPVPWGYADADDADSDMTSAHSQVSCVRRLSGNLSRCLSPLVVCLVPDVVSVVCVVVSNVVSVVVSVVQVVCCVVPVDGDPDPCVVVVSVVVSD

Sequence (212 aa):
MARKTSWRKDISSINYLETSTWTQQEYNGFSHQNPSFIGAVLNLKPDTACNYINLMVGSKQPQSVFLTAEEADSHCQAGASVWKFVSTDNGLNPDVVLVSIGAEITFKVIEAAAMLRKQTPNLHRISIEAYAEEGSTITSFDMMLRNRVSQYHVMETAIKGRVQQNEKIQLDMHELLSGNQYEVSKMQEYIMTNARILKAPTICLRLMAKVQ